Protein AF-L8M6U3-F1 (afdb_monomer_lite)

Foldseek 3Di:
DKKAFQAWDKWALDPDPCVPDDPVGIDTDHHGDIWDWDFPAQPDDFWTFIATPVDGDTTTDGNVRIDDDDPQLDDLQLLCQLQVQDDPVLSVQQRVLLSVLCVVLVCRDLLSVLLLQLLLCVQQVSSVRQFDPDQQPVVACVVVLVNNDPPQRNLFFFGASLGRGGQVSQVVLCVVVVHNCNVPVCCCSRSNSSSNSSSCLCNVLVLVVLSVVVDPVSSLVVCCSSPVHCVCVVSSVVSSQSSCVSSVHDGD

pLDDT: mean 93.48, std 6.64, range [59.62, 98.75]

Secondary structure (DSSP, 8-state):
-EEEESS-EEEESSSS-GGGS-TTTEEEE-TT-EEEEEEEEE-SSSEEEEEESSS-SEEEEEGGGEEEE---SS-HHHHHHH-TTS-HHHHHHHHHHHHHHHHHTT--SHHHHHHHHHHHHHHTTTTT-SB-SS-SGGGTT-GGGT--STTHHHHT--BTTTTB-SHHHHHHHHHHHT--TTT-GGGGGSHHHHHHHHHHHHHTTT-HHHHTT-SHHHHHHHHHHHHSS-TTHHHHHHHHHHHHHHTTPPP-

Structure (mmCIF, N/CA/C/O backbone):
data_AF-L8M6U3-F1
#
_entry.id   AF-L8M6U3-F1
#
loop_
_atom_site.group_PDB
_atom_site.id
_atom_site.type_symbol
_atom_site.label_atom_id
_atom_site.label_alt_id
_atom_site.label_comp_id
_atom_site.label_asym_id
_atom_site.label_entity_id
_atom_site.label_seq_id
_atom_site.pdbx_PDB_ins_code
_atom_site.Cartn_x
_atom_site.Cartn_y
_atom_site.Cartn_z
_atom_site.occupancy
_atom_site.B_iso_or_equiv
_atom_site.auth_seq_id
_atom_site.auth_comp_id
_atom_site.auth_asym_id
_atom_site.auth_atom_id
_atom_site.pdbx_PDB_model_num
ATOM 1 N N . MET A 1 1 ? -11.353 -4.556 14.911 1.00 80.62 1 MET A N 1
ATOM 2 C CA . MET A 1 1 ? -11.858 -3.370 14.182 1.00 80.62 1 MET A CA 1
ATOM 3 C C . MET A 1 1 ? -13.089 -2.930 14.919 1.00 80.62 1 MET A C 1
ATOM 5 O O . MET A 1 1 ? -14.026 -3.705 15.043 1.00 80.62 1 MET A O 1
ATOM 9 N N . LYS A 1 2 ? -13.120 -1.674 15.320 1.00 87.38 2 LYS A N 1
ATOM 10 C CA . LYS A 1 2 ? -14.294 -1.058 15.899 1.00 87.38 2 LYS A CA 1
ATOM 11 C C . LYS A 1 2 ? -15.210 -0.511 14.803 1.00 87.38 2 LYS A C 1
ATOM 13 O O . LYS A 1 2 ? -14.762 0.208 13.915 1.00 87.38 2 LYS A O 1
ATOM 18 N N . LEU A 1 3 ? -16.496 -0.830 14.840 1.00 90.88 3 LEU A N 1
ATOM 19 C CA . LEU A 1 3 ? -17.527 -0.184 14.028 1.00 90.88 3 LEU A CA 1
ATOM 20 C C . LEU A 1 3 ? -18.267 0.844 14.870 1.00 90.88 3 LEU A C 1
ATOM 22 O O . LEU A 1 3 ? -18.889 0.478 15.857 1.00 90.88 3 LEU A O 1
ATOM 26 N N . ILE A 1 4 ? -18.254 2.103 14.437 1.00 91.56 4 ILE A N 1
ATOM 27 C CA . ILE A 1 4 ? -19.092 3.167 14.991 1.00 91.56 4 ILE A CA 1
ATOM 28 C C . ILE A 1 4 ? -20.303 3.366 14.082 1.00 91.56 4 ILE A C 1
ATOM 30 O O . ILE A 1 4 ? -20.156 3.594 12.877 1.00 91.56 4 ILE A O 1
ATOM 34 N N . ILE A 1 5 ? -21.505 3.316 14.646 1.00 96.75 5 ILE A N 1
ATOM 35 C CA . ILE A 1 5 ? -22.749 3.527 13.906 1.00 96.75 5 ILE A CA 1
ATOM 36 C C . ILE A 1 5 ? -23.040 5.028 13.799 1.00 96.75 5 ILE A C 1
ATOM 38 O O . ILE A 1 5 ? -23.377 5.679 14.785 1.00 96.75 5 ILE A O 1
ATOM 42 N N . LYS A 1 6 ? -22.917 5.598 12.596 1.00 95.00 6 LYS A N 1
ATOM 43 C CA . LYS A 1 6 ? -23.187 7.024 12.334 1.00 95.00 6 LYS A CA 1
ATOM 44 C C . LYS A 1 6 ? -24.681 7.310 12.217 1.00 95.00 6 LYS A C 1
ATOM 46 O O . LYS A 1 6 ? -25.134 8.324 12.737 1.00 95.00 6 LYS A O 1
ATOM 51 N N . ASP A 1 7 ? -25.407 6.391 11.585 1.00 94.81 7 ASP A N 1
ATOM 52 C CA . ASP A 1 7 ? -26.854 6.430 11.377 1.00 94.81 7 ASP A CA 1
ATOM 53 C C . ASP A 1 7 ? -27.440 5.070 11.745 1.00 94.81 7 ASP A C 1
ATOM 55 O O . ASP A 1 7 ? -26.859 4.035 11.409 1.00 94.81 7 ASP A O 1
ATOM 59 N N . SER A 1 8 ? -28.587 5.054 12.429 1.00 95.81 8 SER A N 1
ATOM 60 C CA . SER A 1 8 ? -29.231 3.802 12.833 1.00 95.81 8 SER A CA 1
ATOM 61 C C . SER A 1 8 ? -29.414 2.880 11.624 1.00 95.81 8 SER A C 1
ATOM 63 O O . SER A 1 8 ? -29.849 3.298 10.548 1.00 95.81 8 SER A O 1
ATOM 65 N N . THR A 1 9 ? -29.029 1.616 11.777 1.00 96.19 9 THR A N 1
ATOM 66 C CA . THR A 1 9 ? -29.004 0.654 10.673 1.00 96.19 9 THR A CA 1
ATOM 67 C C . THR A 1 9 ? -29.301 -0.761 11.157 1.00 96.19 9 THR A C 1
ATOM 69 O O . THR A 1 9 ? -29.484 -1.003 12.349 1.00 96.19 9 THR A O 1
ATOM 72 N N . ILE A 1 10 ? -29.386 -1.706 10.224 1.00 96.50 10 ILE A N 1
ATOM 73 C CA . ILE A 1 10 ? -29.690 -3.109 10.504 1.00 96.50 10 ILE A CA 1
ATOM 74 C C . ILE A 1 10 ? -28.570 -3.982 9.940 1.00 96.50 10 ILE A C 1
ATOM 76 O O . ILE A 1 10 ? -28.323 -3.974 8.732 1.00 96.50 10 ILE A O 1
ATOM 80 N N . ALA A 1 11 ? -27.927 -4.762 10.809 1.00 96.38 11 ALA A N 1
ATOM 81 C CA . ALA A 1 11 ? -27.046 -5.855 10.412 1.00 96.38 11 ALA A CA 1
ATOM 82 C C . ALA A 1 11 ? -27.892 -7.043 9.941 1.00 96.38 11 ALA A C 1
ATOM 84 O O . ALA A 1 11 ? -28.903 -7.358 10.570 1.00 96.38 11 ALA A O 1
ATOM 85 N N . LYS A 1 12 ? -27.492 -7.713 8.858 1.00 96.12 12 LYS A N 1
ATOM 86 C CA . LYS A 1 12 ? -28.296 -8.774 8.225 1.00 96.12 12 LYS A CA 1
ATOM 87 C C . LYS A 1 12 ? -27.464 -10.015 7.936 1.00 96.12 12 LYS A C 1
ATOM 89 O O . LYS A 1 12 ? -26.357 -9.884 7.432 1.00 96.12 12 LYS A O 1
ATOM 94 N N . THR A 1 13 ? -27.992 -11.216 8.134 1.00 94.81 13 THR A N 1
ATOM 95 C CA . THR A 1 13 ? -27.286 -12.450 7.723 1.00 94.81 13 THR A CA 1
ATOM 96 C C . THR A 1 13 ? -27.226 -12.613 6.199 1.00 94.81 13 THR A C 1
ATOM 98 O O . THR A 1 13 ? -26.337 -13.277 5.667 1.00 94.81 13 THR A O 1
ATOM 101 N N . ARG A 1 14 ? -28.154 -11.974 5.471 1.00 92.06 14 ARG A N 1
ATOM 102 C CA . ARG A 1 14 ? -28.265 -11.997 4.003 1.00 92.06 14 ARG A CA 1
ATOM 103 C C . ARG A 1 14 ? -28.517 -10.589 3.454 1.00 92.06 14 ARG A C 1
ATOM 105 O O . ARG A 1 14 ? -29.177 -9.772 4.092 1.00 92.06 14 ARG A O 1
ATOM 112 N N . ARG A 1 15 ? -28.019 -10.295 2.248 1.00 89.62 15 ARG A N 1
ATOM 113 C CA . ARG A 1 15 ? -28.168 -8.983 1.578 1.00 89.62 15 ARG A CA 1
ATOM 114 C C . ARG A 1 15 ? -29.531 -8.831 0.898 1.00 89.62 15 ARG A C 1
ATOM 116 O O . ARG A 1 15 ? -29.614 -8.773 -0.322 1.00 89.62 15 ARG A O 1
ATOM 123 N N . VAL A 1 16 ? -30.586 -8.788 1.697 1.00 89.69 16 VAL A N 1
ATOM 124 C CA . VAL A 1 16 ? -31.969 -8.571 1.248 1.00 89.69 16 VAL A CA 1
ATOM 125 C C . VAL A 1 16 ? -32.604 -7.431 2.046 1.00 89.69 16 VAL A C 1
ATOM 127 O O . VAL A 1 16 ? -31.988 -6.881 2.971 1.00 89.69 16 VAL A O 1
ATOM 130 N N . ASP A 1 17 ? -33.816 -7.028 1.676 1.00 90.19 17 ASP A N 1
ATOM 131 C CA . ASP A 1 17 ? -34.588 -6.083 2.480 1.00 90.19 17 ASP A CA 1
ATOM 132 C C . ASP A 1 17 ? -34.790 -6.624 3.911 1.00 90.19 17 ASP A C 1
ATOM 134 O O . ASP A 1 17 ? -34.938 -7.826 4.120 1.00 90.19 17 ASP A O 1
ATOM 138 N N . SER A 1 18 ? -34.743 -5.768 4.933 1.00 89.06 18 SER A N 1
ATOM 139 C CA . SER A 1 18 ? -34.882 -6.226 6.327 1.00 89.06 18 SER A CA 1
ATOM 140 C C . SER A 1 18 ? -36.293 -6.705 6.682 1.00 89.06 18 SER A C 1
ATOM 142 O O . SER A 1 18 ? -36.453 -7.390 7.697 1.00 89.06 18 SER A O 1
ATOM 144 N N . SER A 1 19 ? -37.307 -6.344 5.891 1.00 92.31 19 SER A N 1
ATOM 145 C CA . SER A 1 19 ? -38.694 -6.789 6.074 1.00 92.31 19 SER A CA 1
ATOM 146 C C . SER A 1 19 ? -38.864 -8.291 5.842 1.00 92.31 19 SER A C 1
ATOM 148 O O . SER A 1 19 ? -39.650 -8.919 6.544 1.00 92.31 19 SER A O 1
ATOM 150 N N . VAL A 1 20 ? -38.067 -8.889 4.947 1.00 94.50 20 VAL A N 1
ATOM 151 C CA . VAL A 1 20 ? -38.121 -10.333 4.648 1.00 94.50 20 VAL A CA 1
ATOM 152 C C . VAL A 1 20 ? -37.290 -11.190 5.609 1.00 94.50 20 VAL A C 1
ATOM 154 O O . VAL A 1 20 ? -37.269 -12.413 5.489 1.00 94.50 20 VAL A O 1
ATOM 157 N N . LEU A 1 21 ? -36.573 -10.561 6.546 1.00 94.06 21 LEU A N 1
ATOM 158 C CA . LEU A 1 21 ? -35.718 -11.243 7.514 1.00 94.06 21 LEU A CA 1
ATOM 159 C C . LEU A 1 21 ? -36.442 -11.449 8.843 1.00 94.06 21 LEU A C 1
ATOM 161 O O . LEU A 1 21 ? -37.035 -10.517 9.410 1.00 94.06 21 LEU A O 1
ATOM 165 N N . THR A 1 22 ? -36.310 -12.663 9.376 1.00 94.94 22 THR A N 1
ATOM 166 C CA . THR A 1 22 ? -36.784 -13.008 10.719 1.00 94.94 22 THR A CA 1
ATOM 167 C C . THR A 1 22 ? -35.982 -12.267 11.791 1.00 94.94 22 THR A C 1
ATOM 169 O O . THR A 1 22 ? -34.906 -11.725 11.533 1.00 94.94 22 THR A O 1
ATOM 172 N N . PHE A 1 23 ? -36.473 -12.262 13.034 1.00 91.38 23 PHE A N 1
ATOM 173 C CA . PHE A 1 23 ? -35.778 -11.592 14.139 1.00 91.38 23 PHE A CA 1
ATOM 174 C C . PHE A 1 23 ? -34.365 -12.151 14.398 1.00 91.38 23 PHE A C 1
ATOM 176 O O . PHE A 1 23 ? -33.506 -11.423 14.881 1.00 91.38 23 PHE A O 1
ATOM 183 N N . ARG A 1 24 ? -34.114 -13.430 14.074 1.00 91.94 24 ARG A N 1
ATOM 184 C CA . ARG A 1 24 ? -32.799 -14.075 14.245 1.00 91.94 24 ARG A CA 1
ATOM 185 C C . ARG A 1 24 ? -31.809 -13.703 13.144 1.00 91.94 24 ARG A C 1
ATOM 187 O O . ARG A 1 24 ? -30.610 -13.867 13.316 1.00 91.94 24 ARG A O 1
ATOM 194 N N . GLU A 1 25 ? -32.307 -13.206 12.017 1.00 95.25 25 GLU A N 1
ATOM 195 C CA . GLU A 1 25 ? -31.506 -12.884 10.835 1.00 95.25 25 GLU A CA 1
ATOM 196 C C . GLU A 1 25 ? -31.156 -11.399 10.726 1.00 95.25 25 GLU A C 1
ATOM 198 O O . GLU A 1 25 ? -30.439 -10.997 9.804 1.00 95.25 25 GLU A O 1
ATOM 203 N N . LYS A 1 26 ? -31.657 -10.578 11.654 1.00 96.19 26 LYS A N 1
ATOM 204 C CA . LYS A 1 26 ? -31.404 -9.142 11.686 1.00 96.19 26 LYS A CA 1
ATOM 205 C C . LYS A 1 26 ? -31.065 -8.647 13.084 1.00 96.19 26 LYS A C 1
ATOM 207 O O . LYS A 1 26 ? -31.608 -9.123 14.076 1.00 96.19 26 LYS A O 1
ATOM 212 N N . ARG A 1 27 ? -30.196 -7.644 13.154 1.00 96.56 27 ARG A N 1
ATOM 213 C CA . ARG A 1 27 ? -29.823 -6.972 14.400 1.00 96.56 27 ARG A CA 1
ATOM 214 C C . ARG A 1 27 ? -29.899 -5.468 14.206 1.00 96.56 27 ARG A C 1
ATOM 216 O O . ARG A 1 27 ? -29.282 -4.940 13.285 1.00 96.56 27 ARG A O 1
ATOM 223 N N . ASN A 1 28 ? -30.646 -4.783 15.064 1.00 96.62 28 ASN A N 1
ATOM 224 C CA . ASN A 1 28 ? -30.656 -3.324 15.073 1.00 96.62 28 ASN A CA 1
ATOM 225 C C . ASN A 1 28 ? -29.325 -2.815 15.627 1.00 96.62 28 ASN A C 1
ATOM 227 O O . ASN A 1 28 ? -28.892 -3.249 16.693 1.00 96.62 28 ASN A O 1
ATOM 231 N N . LEU A 1 29 ? -28.703 -1.893 14.902 1.00 96.75 29 LEU A N 1
ATOM 232 C CA . LEU A 1 29 ? -27.485 -1.198 15.289 1.00 96.75 29 LEU A CA 1
ATOM 233 C C . LEU A 1 29 ? -27.853 0.283 15.477 1.00 96.75 29 LEU A C 1
ATOM 235 O O . LEU A 1 29 ? -28.065 0.985 14.482 1.00 96.75 29 LEU A O 1
ATOM 239 N N . PRO A 1 30 ? -28.026 0.758 16.721 1.00 97.31 30 PRO A N 1
ATOM 240 C CA . PRO A 1 30 ? -28.461 2.126 16.973 1.00 97.31 30 PRO A CA 1
ATOM 241 C C . PRO A 1 30 ? -27.331 3.126 16.713 1.00 97.31 30 PRO A C 1
ATOM 243 O O . PRO A 1 30 ? -26.158 2.821 16.924 1.00 97.31 30 PRO A O 1
ATOM 246 N N . ARG A 1 31 ? -27.686 4.340 16.274 1.00 96.62 31 ARG A N 1
ATOM 247 C CA . ARG A 1 31 ? -26.742 5.457 16.130 1.00 96.62 31 ARG A CA 1
ATOM 248 C C . ARG A 1 31 ? -25.948 5.685 17.420 1.00 96.62 31 ARG A C 1
ATOM 250 O O . ARG A 1 31 ? -26.514 5.692 18.506 1.00 96.62 31 ARG A O 1
ATOM 257 N N . GLY A 1 32 ? -24.645 5.905 17.276 1.00 93.62 32 GLY A N 1
ATOM 258 C CA . GLY A 1 32 ? -23.707 6.120 18.376 1.00 93.62 32 GLY A CA 1
ATOM 259 C C . GLY A 1 32 ? -23.173 4.837 19.010 1.00 93.62 32 GLY A C 1
ATOM 260 O O . GLY A 1 32 ? -22.200 4.914 19.750 1.00 93.62 32 GLY A O 1
ATOM 261 N N . ALA A 1 33 ? -23.747 3.666 18.709 1.00 95.75 33 ALA A N 1
ATOM 262 C CA . ALA A 1 33 ? -23.199 2.413 19.206 1.00 95.75 33 ALA A CA 1
ATOM 263 C C . ALA A 1 33 ? -21.827 2.120 18.591 1.00 95.75 33 ALA A C 1
ATOM 265 O O . ALA A 1 33 ? -21.563 2.422 17.421 1.00 95.75 33 ALA A O 1
ATOM 266 N N . GLU A 1 34 ? -20.984 1.487 19.395 1.00 94.94 34 GLU A N 1
ATOM 267 C CA . GLU A 1 34 ? -19.679 0.987 18.998 1.00 94.94 34 GLU A CA 1
ATOM 268 C C . GLU A 1 34 ? -19.661 -0.525 19.174 1.00 94.94 34 GLU A C 1
ATOM 270 O O . GLU A 1 34 ? -20.181 -1.035 20.165 1.00 94.94 34 GLU A O 1
ATOM 275 N N . PHE A 1 35 ? -19.063 -1.227 18.221 1.00 94.00 35 PHE A N 1
ATOM 276 C CA . PHE A 1 35 ? -18.939 -2.676 18.282 1.00 94.00 35 PHE A CA 1
ATOM 277 C C . PHE A 1 35 ? -17.543 -3.115 17.895 1.00 94.00 35 PHE A C 1
ATOM 279 O O . PHE A 1 35 ? -17.006 -2.638 16.890 1.00 94.00 35 PHE A O 1
ATOM 286 N N . GLU A 1 36 ? -16.989 -4.072 18.628 1.00 90.69 36 GLU A N 1
ATOM 287 C CA . GLU A 1 36 ? -15.781 -4.752 18.181 1.00 90.69 36 GLU A CA 1
ATOM 288 C C . GLU A 1 36 ? -16.140 -5.864 17.202 1.00 90.69 36 GLU A C 1
ATOM 290 O O . GLU A 1 36 ? -17.007 -6.708 17.428 1.00 90.69 36 GLU A O 1
ATOM 295 N N . CYS A 1 37 ? -15.466 -5.868 16.060 1.00 88.25 37 CYS A N 1
ATOM 296 C CA . CYS A 1 37 ? -15.736 -6.828 15.009 1.00 88.25 37 CYS A CA 1
ATOM 297 C C . CYS A 1 37 ? -14.500 -7.145 14.167 1.00 88.25 37 CYS A C 1
ATOM 299 O O . CYS A 1 37 ? -13.509 -6.405 14.091 1.00 88.25 37 CYS A O 1
ATOM 301 N N . LYS A 1 38 ? -14.578 -8.287 13.494 1.00 82.31 38 LYS A N 1
ATOM 302 C CA . LYS A 1 38 ? -13.646 -8.719 12.461 1.00 82.31 38 LYS A CA 1
ATOM 303 C C . LYS A 1 38 ? -14.264 -8.434 11.097 1.00 82.31 38 LYS A C 1
ATOM 305 O O . LYS A 1 38 ? -15.374 -8.880 10.815 1.00 82.31 38 LYS A O 1
ATOM 310 N N . LEU A 1 39 ? -13.547 -7.720 10.228 1.00 81.62 39 LEU A N 1
ATOM 311 C CA . LEU A 1 39 ? -13.929 -7.626 8.819 1.00 81.62 39 LEU A CA 1
ATOM 312 C C . LEU A 1 39 ? -13.629 -8.967 8.138 1.00 81.62 39 LEU A C 1
ATOM 314 O O . LEU A 1 39 ? -12.493 -9.431 8.164 1.00 81.62 39 LEU A O 1
ATOM 318 N N . ILE A 1 40 ? -14.641 -9.580 7.528 1.00 77.56 40 ILE A N 1
ATOM 319 C CA . ILE A 1 40 ? -14.505 -10.842 6.790 1.00 77.56 40 ILE A CA 1
ATOM 320 C C . ILE A 1 40 ? -14.283 -10.568 5.302 1.00 77.56 40 ILE A C 1
ATOM 322 O O . ILE A 1 40 ? -13.424 -11.186 4.684 1.00 77.56 40 ILE A O 1
ATOM 326 N N . ALA A 1 41 ? -15.064 -9.655 4.719 1.00 74.19 41 ALA A N 1
ATOM 327 C CA . ALA A 1 41 ? -14.944 -9.270 3.316 1.00 74.19 41 ALA A CA 1
ATOM 328 C C . ALA A 1 41 ? -15.654 -7.940 3.032 1.00 74.19 41 ALA A C 1
ATOM 330 O O . ALA A 1 41 ? -16.560 -7.516 3.757 1.00 74.19 41 ALA A O 1
ATOM 331 N N . GLU A 1 42 ? -15.327 -7.322 1.899 1.00 72.62 42 GLU A N 1
ATOM 332 C CA . GLU A 1 42 ? -16.224 -6.346 1.290 1.00 72.62 42 GLU A CA 1
ATOM 333 C C . GLU A 1 42 ? -17.416 -7.092 0.676 1.00 72.62 42 GLU A C 1
ATOM 335 O O . GLU A 1 42 ? -17.326 -7.684 -0.396 1.00 72.62 42 GLU A O 1
ATOM 340 N N . GLY A 1 43 ? -18.546 -7.103 1.384 1.00 59.62 43 GLY A N 1
ATOM 341 C CA . GLY A 1 43 ? -19.795 -7.764 1.002 1.00 59.62 43 GLY A CA 1
ATOM 342 C C . GLY A 1 43 ? -20.522 -7.097 -0.174 1.00 59.62 43 GLY A C 1
ATOM 343 O O . GLY A 1 43 ? -21.746 -6.970 -0.146 1.00 59.62 43 GLY A O 1
ATOM 344 N N . GLY A 1 44 ? -19.801 -6.658 -1.207 1.00 65.06 44 GLY A N 1
ATOM 345 C CA . GLY A 1 44 ? -20.289 -5.874 -2.347 1.00 65.06 44 GLY A CA 1
ATOM 346 C C . GLY A 1 44 ? -20.000 -4.372 -2.231 1.00 65.06 44 GLY A C 1
ATOM 347 O O . GLY A 1 44 ? -19.317 -3.924 -1.307 1.00 65.06 44 GLY A O 1
ATOM 348 N N . ALA A 1 45 ? -20.544 -3.586 -3.170 1.00 70.31 45 ALA A N 1
ATOM 349 C CA . ALA A 1 45 ? -20.255 -2.151 -3.287 1.00 70.31 45 ALA A CA 1
ATOM 350 C C . ALA A 1 45 ? -20.523 -1.390 -1.975 1.00 70.31 45 ALA A C 1
ATOM 352 O O . ALA A 1 45 ? -19.645 -0.690 -1.474 1.00 70.31 45 ALA A O 1
ATOM 353 N N . ASN A 1 46 ? -21.682 -1.636 -1.350 1.00 85.25 46 ASN A N 1
ATOM 354 C CA . ASN A 1 46 ? -22.161 -0.814 -0.234 1.00 85.25 46 ASN A CA 1
ATOM 355 C C . ASN A 1 46 ? -22.272 -1.555 1.106 1.00 85.25 46 ASN A C 1
ATOM 357 O O . ASN A 1 46 ? -22.783 -0.980 2.060 1.00 85.25 46 ASN A O 1
ATOM 361 N N . HIS A 1 47 ? -21.825 -2.811 1.210 1.00 89.25 47 HIS A N 1
ATOM 362 C CA . HIS A 1 47 ? -21.885 -3.563 2.470 1.00 89.25 47 HIS A CA 1
ATOM 363 C C . HIS A 1 47 ? -20.524 -4.129 2.869 1.00 89.25 47 HIS A C 1
ATOM 365 O O . HIS A 1 47 ? -19.754 -4.576 2.020 1.00 89.25 47 HIS A O 1
ATOM 371 N N . TRP A 1 48 ? -20.240 -4.141 4.167 1.00 88.56 48 TRP A N 1
ATOM 372 C CA . TRP A 1 48 ? -19.200 -4.984 4.752 1.00 88.56 48 TRP A CA 1
ATOM 373 C C . TRP A 1 48 ? -19.812 -6.280 5.253 1.00 88.56 48 TRP A C 1
ATOM 375 O O . TRP A 1 48 ? -20.932 -6.264 5.750 1.00 88.56 48 TRP A O 1
ATOM 385 N N . LEU A 1 49 ? -19.080 -7.383 5.119 1.00 91.00 49 LEU A N 1
ATOM 386 C CA . LEU A 1 49 ? -19.362 -8.623 5.827 1.00 91.00 49 LEU A CA 1
ATOM 387 C C . LEU A 1 49 ? -18.453 -8.665 7.052 1.00 91.00 49 LEU A C 1
ATOM 389 O O . LEU A 1 49 ? -17.230 -8.682 6.900 1.00 91.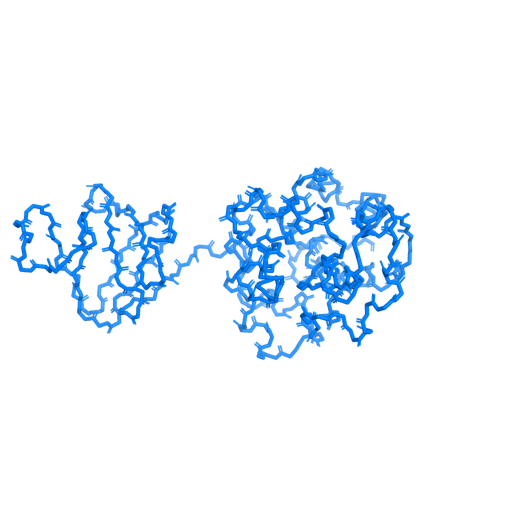00 49 LEU A O 1
ATOM 393 N N . VAL A 1 50 ? -19.039 -8.660 8.242 1.00 92.44 50 VAL A N 1
ATOM 394 C CA . VAL A 1 50 ? -18.318 -8.614 9.516 1.00 92.44 50 VAL A CA 1
ATOM 395 C C . VAL A 1 50 ? -18.774 -9.725 10.449 1.00 92.44 50 VAL A C 1
ATOM 397 O O . VAL A 1 50 ? -19.847 -10.300 10.276 1.00 92.44 50 VAL A O 1
ATOM 400 N N . GLU A 1 51 ? -17.952 -10.008 11.445 1.00 93.38 51 GLU A N 1
ATOM 401 C CA . GLU A 1 51 ? -18.274 -10.872 12.574 1.00 93.38 51 GLU A CA 1
ATOM 402 C C . GLU A 1 51 ? -18.107 -10.059 13.857 1.00 93.38 51 GLU A C 1
ATOM 404 O O . GLU A 1 51 ? -17.015 -9.561 14.130 1.00 93.38 51 GLU A O 1
ATOM 409 N N . PHE A 1 52 ? -19.204 -9.857 14.587 1.00 93.81 52 PHE A N 1
ATOM 410 C CA . PHE A 1 52 ? -19.227 -9.091 15.834 1.00 93.81 52 PHE A CA 1
ATOM 411 C C . PHE A 1 52 ? -18.771 -9.961 17.004 1.00 93.81 52 PHE A C 1
ATOM 413 O O . PHE A 1 52 ? -19.080 -11.153 17.039 1.00 93.81 52 PHE A O 1
ATOM 420 N N . GLN A 1 53 ? -18.074 -9.368 17.973 1.00 91.06 53 GLN A N 1
ATOM 421 C CA . GLN A 1 53 ? -17.694 -10.072 19.199 1.00 91.06 53 GLN A CA 1
ATOM 422 C C . GLN A 1 53 ? -18.910 -10.324 20.102 1.00 91.06 53 GLN A C 1
ATOM 424 O O . GLN A 1 53 ? -19.011 -11.372 20.733 1.00 91.06 53 GLN A O 1
ATOM 429 N N . GLU A 1 54 ? -19.856 -9.385 20.132 1.00 91.00 54 GLU A N 1
ATOM 430 C CA . GLU A 1 54 ? -21.005 -9.387 21.041 1.00 91.00 54 GLU A CA 1
ATOM 431 C C . GLU A 1 54 ? -22.143 -10.303 20.566 1.00 91.00 54 GLU A C 1
ATOM 433 O O . GLU A 1 54 ? -22.961 -10.759 21.365 1.00 91.00 54 GLU A O 1
ATOM 438 N N . PHE A 1 55 ? -22.231 -10.563 19.260 1.00 92.06 55 PHE A N 1
ATOM 439 C CA . PHE A 1 55 ? -23.215 -11.476 18.673 1.00 92.06 55 PHE A CA 1
ATOM 440 C C . PHE A 1 55 ? -22.586 -12.268 17.514 1.00 92.06 55 PHE A C 1
ATOM 442 O O . PHE A 1 55 ? -22.651 -11.837 16.353 1.00 92.06 55 PHE A O 1
ATOM 449 N N . PRO A 1 56 ? -21.987 -13.4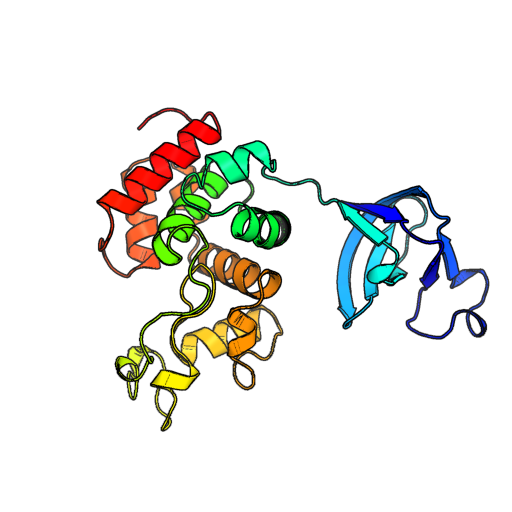36 17.831 1.00 87.62 56 PRO A N 1
ATOM 450 C CA . PRO A 1 56 ? -21.273 -14.272 16.873 1.00 87.62 56 PRO A CA 1
ATOM 451 C C . PRO A 1 56 ? -22.106 -14.625 15.639 1.00 87.62 56 PRO A C 1
ATOM 453 O O . PRO A 1 56 ? -23.316 -14.846 15.715 1.00 87.62 56 PRO A O 1
ATOM 456 N N . GLY A 1 57 ? -21.442 -14.690 14.488 1.00 92.25 57 GLY A N 1
ATOM 457 C CA . GLY A 1 57 ? -22.065 -14.928 13.189 1.00 92.25 57 GLY A CA 1
ATOM 458 C C . GLY A 1 57 ? -21.583 -13.937 12.135 1.00 92.25 57 GLY A C 1
ATOM 459 O O . GLY A 1 57 ? -20.908 -12.955 12.435 1.00 92.25 57 GLY A O 1
ATOM 460 N N . LYS A 1 58 ? -21.936 -14.194 10.873 1.00 94.38 58 LYS A N 1
ATOM 461 C CA . LYS A 1 58 ? -21.580 -13.325 9.745 1.00 94.38 58 LYS A CA 1
ATOM 462 C C . LYS A 1 58 ? -22.723 -12.369 9.430 1.00 94.38 58 LYS A C 1
ATOM 464 O O . LYS A 1 58 ? -23.842 -12.802 9.158 1.00 94.38 58 LYS A O 1
ATOM 469 N N . TRP A 1 59 ? -22.411 -11.081 9.400 1.00 96.31 59 TRP A N 1
ATOM 470 C CA . TRP A 1 59 ? -23.388 -10.011 9.264 1.00 96.31 59 TRP A CA 1
ATOM 471 C C . TRP A 1 59 ? -22.978 -9.023 8.178 1.00 96.31 59 TRP A C 1
ATOM 473 O O . TRP A 1 59 ? -21.864 -8.506 8.162 1.00 96.31 59 TRP A O 1
ATOM 483 N N . PHE A 1 60 ? -23.900 -8.725 7.276 1.00 95.44 60 PHE A N 1
ATOM 484 C CA . PHE A 1 60 ? -23.793 -7.626 6.337 1.00 95.44 60 PHE A CA 1
ATOM 485 C C . PHE A 1 60 ? -24.197 -6.318 7.015 1.00 95.44 60 PHE A C 1
ATOM 487 O O . PHE A 1 60 ? -25.291 -6.221 7.570 1.00 95.44 60 PHE A O 1
ATOM 494 N N . VAL A 1 61 ? -23.335 -5.308 6.925 1.00 94.44 61 VAL A N 1
ATOM 495 C CA . VAL A 1 61 ? -23.537 -3.965 7.485 1.00 94.44 61 VAL A CA 1
ATOM 496 C C . VAL A 1 61 ? -23.407 -2.934 6.372 1.00 94.44 61 VAL A C 1
ATOM 498 O O . VAL A 1 61 ? -22.473 -2.997 5.572 1.00 94.44 61 VAL A O 1
ATOM 501 N N . TYR A 1 62 ? -24.344 -1.992 6.299 1.00 93.88 62 TYR A N 1
ATOM 502 C CA . TYR A 1 62 ? -24.385 -0.985 5.241 1.00 93.88 62 TYR A CA 1
ATOM 503 C C . TYR A 1 62 ? -23.318 0.101 5.461 1.00 93.88 62 TYR A C 1
ATOM 505 O O . TYR A 1 62 ? -23.418 0.886 6.404 1.00 93.88 62 TYR A O 1
ATOM 513 N N . LYS A 1 63 ? -22.301 0.151 4.584 1.00 89.31 63 LYS A N 1
ATOM 514 C CA . LYS A 1 63 ? -21.105 1.011 4.706 1.00 89.31 63 LYS A CA 1
ATOM 515 C C . LYS A 1 63 ? -21.446 2.491 4.944 1.00 89.31 63 LYS A C 1
ATOM 517 O O . LYS A 1 63 ? -20.828 3.079 5.826 1.00 89.31 63 LYS A O 1
ATOM 522 N N . PRO A 1 64 ? -22.410 3.117 4.235 1.00 92.19 64 PRO A N 1
ATOM 523 C CA . PRO A 1 64 ? -22.675 4.547 4.409 1.00 92.19 64 PRO A CA 1
ATOM 524 C C . PRO A 1 64 ? -23.092 4.947 5.828 1.00 92.19 64 PRO A C 1
ATOM 526 O O . PRO A 1 64 ? -22.770 6.057 6.251 1.00 92.19 64 PRO A O 1
ATOM 529 N N . HIS A 1 65 ? -23.735 4.045 6.578 1.00 94.69 65 HIS A N 1
ATOM 530 C CA . HIS A 1 65 ? -24.248 4.315 7.927 1.00 94.69 65 HIS A CA 1
ATOM 531 C C . HIS A 1 65 ? -23.213 4.063 9.026 1.00 94.69 65 HIS A C 1
ATOM 533 O O . HIS A 1 65 ? -23.483 4.317 10.197 1.00 94.69 65 HIS A O 1
ATOM 539 N N . VAL A 1 66 ? -22.027 3.559 8.684 1.00 90.88 66 VAL A N 1
ATOM 540 C CA . VAL A 1 66 ? -21.026 3.152 9.672 1.00 90.88 66 VAL A CA 1
ATOM 541 C C . VAL A 1 66 ? -19.663 3.763 9.381 1.00 90.88 66 VAL A C 1
ATOM 543 O O . VAL A 1 66 ? -19.324 4.098 8.247 1.00 90.88 66 VAL A O 1
ATOM 546 N N . LYS A 1 67 ? -18.867 3.924 10.430 1.00 84.88 67 LYS A N 1
ATOM 547 C CA . LYS A 1 67 ? -17.453 4.272 10.365 1.00 84.88 67 LYS A CA 1
ATOM 548 C C . LYS A 1 67 ? -16.676 3.114 10.973 1.00 84.88 67 LYS A C 1
ATOM 550 O O . LYS A 1 67 ? -16.774 2.875 12.170 1.00 84.88 67 LYS A O 1
ATOM 555 N N . ALA A 1 68 ? -15.914 2.394 10.158 1.00 77.25 68 ALA A N 1
ATOM 556 C CA . ALA A 1 68 ? -14.960 1.431 10.689 1.00 77.25 68 ALA A CA 1
ATOM 557 C C . ALA A 1 68 ? -13.678 2.136 11.123 1.00 77.25 68 ALA A C 1
ATOM 559 O O . ALA A 1 68 ? -13.104 2.917 10.368 1.00 77.25 68 ALA A O 1
ATOM 560 N N . ILE A 1 69 ? -13.228 1.796 12.319 1.00 67.88 69 ILE A N 1
ATOM 561 C CA . ILE A 1 69 ? -11.944 2.137 12.902 1.00 67.88 69 ILE A CA 1
ATOM 562 C C . ILE A 1 69 ? -11.180 0.825 13.035 1.00 67.88 69 ILE A C 1
ATOM 564 O O . ILE A 1 69 ? -11.567 -0.080 13.768 1.00 67.88 69 ILE A O 1
ATOM 568 N N . PHE A 1 70 ? -10.107 0.686 12.279 1.00 62.44 70 PHE A N 1
ATOM 569 C CA . PHE A 1 70 ? -9.211 -0.455 12.399 1.00 62.44 70 PHE A CA 1
ATOM 570 C C . PHE A 1 70 ? -8.161 -0.111 13.457 1.00 62.44 70 PHE A C 1
ATOM 572 O O . PHE A 1 70 ? -7.817 1.064 13.603 1.00 62.44 70 PHE A O 1
ATOM 579 N N . ASP A 1 71 ? -7.651 -1.106 14.186 1.00 66.94 71 ASP A N 1
ATOM 580 C CA . ASP A 1 71 ? -6.508 -0.913 15.086 1.00 66.94 71 ASP A CA 1
ATOM 581 C C . ASP A 1 71 ? -5.276 -0.608 14.240 1.00 66.94 71 ASP A C 1
ATOM 583 O O . ASP A 1 71 ? -4.552 -1.498 13.801 1.00 66.94 71 ASP A O 1
ATOM 587 N N . ASN A 1 72 ? -5.104 0.662 13.895 1.00 74.38 72 ASN A N 1
ATOM 588 C CA . ASN A 1 72 ? -4.090 1.085 12.950 1.00 74.38 72 ASN A CA 1
ATOM 589 C C . ASN A 1 72 ? -2.702 0.694 13.468 1.00 74.38 72 ASN A C 1
ATOM 591 O O . ASN A 1 72 ? -2.293 1.115 14.550 1.00 74.38 72 ASN A O 1
ATOM 595 N N . LEU A 1 73 ? -1.965 -0.080 12.667 1.00 85.94 73 LEU A N 1
ATOM 596 C CA . LEU A 1 73 ? -0.589 -0.476 12.974 1.00 85.94 73 LEU A CA 1
ATOM 597 C C . LEU A 1 73 ? 0.337 0.746 13.058 1.00 85.94 73 LEU A C 1
ATOM 599 O O . LEU A 1 73 ? 1.329 0.734 13.784 1.00 85.94 73 LEU A O 1
ATOM 603 N N . ILE A 1 74 ? -0.003 1.816 12.334 1.00 91.56 74 ILE A N 1
ATOM 604 C CA . ILE A 1 74 ? 0.636 3.126 12.432 1.00 91.56 74 ILE A CA 1
ATOM 605 C C . ILE A 1 74 ? -0.416 4.212 12.670 1.00 91.56 74 ILE A C 1
ATOM 607 O O . ILE A 1 74 ? -1.409 4.310 11.953 1.00 91.56 74 ILE A O 1
ATOM 611 N N . THR A 1 75 ? -0.192 5.073 13.665 1.00 88.12 75 THR A N 1
ATOM 612 C CA . THR A 1 75 ? -1.091 6.206 13.947 1.00 88.12 75 THR A CA 1
ATOM 613 C C . THR A 1 75 ? -1.008 7.269 12.852 1.00 88.12 75 THR A C 1
ATOM 615 O O . THR A 1 75 ? 0.011 7.390 12.170 1.00 88.12 75 THR A O 1
ATOM 618 N N . TYR A 1 76 ? -2.044 8.103 12.718 1.00 89.19 76 TYR A N 1
ATOM 619 C CA . TYR A 1 76 ? -2.062 9.191 11.730 1.00 89.19 76 TYR A CA 1
ATOM 620 C C . TYR A 1 76 ? -0.850 10.119 11.879 1.00 89.19 76 TYR A C 1
ATOM 622 O O . TYR A 1 76 ? -0.157 10.416 10.906 1.00 89.19 76 TYR A O 1
ATOM 630 N N . LYS A 1 77 ? -0.534 10.507 13.123 1.00 90.88 77 LYS A N 1
ATOM 631 C CA . LYS A 1 77 ? 0.626 11.346 13.456 1.00 90.88 77 LYS A CA 1
ATOM 632 C C . LYS A 1 77 ? 1.935 10.733 12.949 1.00 90.88 77 LYS A C 1
ATOM 634 O O . LYS A 1 77 ? 2.724 11.427 12.311 1.00 90.88 77 LYS A O 1
ATOM 639 N N . HIS A 1 78 ? 2.167 9.448 13.215 1.00 93.88 78 HIS A N 1
ATOM 640 C CA . HIS A 1 78 ? 3.391 8.773 12.784 1.00 93.88 78 HIS A CA 1
ATOM 641 C C . HIS A 1 78 ? 3.427 8.549 11.269 1.00 93.88 78 HIS A C 1
ATOM 643 O O . HIS A 1 78 ? 4.471 8.751 10.651 1.00 93.88 78 HIS A O 1
ATOM 649 N N . PHE A 1 79 ? 2.295 8.207 10.651 1.00 97.25 79 PHE A N 1
ATOM 650 C CA . PHE A 1 79 ? 2.197 8.038 9.202 1.00 97.25 79 PHE A CA 1
ATOM 651 C C . PHE A 1 79 ? 2.505 9.347 8.461 1.00 97.25 79 PHE A C 1
ATOM 653 O O . PHE A 1 79 ? 3.363 9.369 7.576 1.00 97.25 79 PHE A O 1
ATOM 660 N N . ARG A 1 80 ? 1.914 10.467 8.902 1.00 97.81 80 ARG A N 1
ATOM 661 C CA . ARG A 1 80 ? 2.220 11.812 8.392 1.00 97.81 80 ARG A CA 1
ATOM 662 C C . ARG A 1 80 ? 3.696 12.173 8.563 1.00 97.81 80 ARG A C 1
ATOM 664 O O . ARG A 1 80 ? 4.291 12.735 7.646 1.00 97.81 80 ARG A O 1
ATOM 671 N N . ALA A 1 81 ? 4.289 11.840 9.710 1.00 97.19 81 ALA A N 1
ATOM 672 C CA . ALA A 1 81 ? 5.698 12.110 9.991 1.00 97.19 81 ALA A CA 1
ATOM 673 C C . ALA A 1 81 ? 6.662 11.267 9.130 1.00 97.19 81 ALA A C 1
ATOM 675 O O . ALA A 1 81 ? 7.746 11.744 8.798 1.00 97.19 81 ALA A O 1
ATOM 676 N N . CYS A 1 82 ? 6.272 10.055 8.718 1.00 98.25 82 CYS A N 1
ATOM 677 C CA . CYS A 1 82 ? 7.051 9.239 7.776 1.00 98.25 82 CYS A CA 1
ATOM 678 C C . CYS A 1 82 ? 7.057 9.817 6.349 1.00 98.25 82 CYS A C 1
ATOM 680 O O . CYS A 1 82 ? 7.977 9.552 5.575 1.00 98.25 82 CYS A O 1
ATOM 682 N N . LEU A 1 83 ? 6.037 10.603 6.001 1.00 98.25 83 LEU A N 1
ATOM 683 C CA . LEU A 1 83 ? 5.796 11.162 4.670 1.00 98.25 83 LEU A CA 1
ATOM 684 C C . LEU A 1 83 ? 5.719 12.700 4.735 1.00 98.25 83 LEU A C 1
ATOM 686 O O . LEU A 1 83 ? 4.677 13.287 4.437 1.00 98.25 83 LEU A O 1
ATOM 690 N N . PRO A 1 84 ? 6.806 13.396 5.121 1.00 97.44 84 PRO A N 1
ATOM 691 C CA . PRO A 1 84 ? 6.767 14.839 5.360 1.00 97.44 84 PRO A CA 1
ATOM 692 C C . PRO A 1 84 ? 6.430 15.642 4.097 1.00 97.44 84 PRO A C 1
ATOM 694 O O . PRO A 1 84 ? 5.807 16.696 4.205 1.00 97.44 84 PRO A O 1
ATOM 697 N N . TYR A 1 85 ? 6.777 15.120 2.917 1.00 97.50 85 TYR A N 1
ATOM 698 C CA . TYR A 1 85 ? 6.555 15.769 1.621 1.00 97.50 85 TYR A CA 1
ATOM 699 C C . TYR A 1 85 ? 5.199 15.443 0.977 1.00 97.50 85 TYR A C 1
ATOM 701 O O . TYR A 1 85 ? 4.877 16.010 -0.065 1.00 97.50 85 TYR A O 1
ATOM 709 N N . ALA A 1 86 ? 4.409 14.540 1.567 1.00 97.44 86 ALA A N 1
ATOM 710 C CA . ALA A 1 86 ? 3.049 14.282 1.109 1.00 97.44 86 ALA A CA 1
ATOM 711 C C . ALA A 1 86 ? 2.131 15.454 1.485 1.00 97.44 86 ALA A C 1
ATOM 713 O O . ALA A 1 86 ? 2.279 16.059 2.554 1.00 97.44 86 ALA A O 1
ATOM 714 N N . ARG A 1 87 ? 1.159 15.750 0.619 1.00 97.44 87 ARG A N 1
ATOM 715 C CA . ARG A 1 87 ? 0.085 16.698 0.936 1.00 97.44 87 ARG A CA 1
ATOM 716 C C . ARG A 1 87 ? -0.885 16.070 1.934 1.00 97.44 87 ARG A C 1
ATOM 718 O O . ARG A 1 87 ? -1.015 14.846 1.978 1.00 97.44 87 ARG A O 1
ATOM 725 N N . SER A 1 88 ? -1.580 16.896 2.711 1.00 94.62 88 SER A N 1
ATOM 726 C CA . SER A 1 88 ? -2.535 16.410 3.714 1.00 94.62 88 SER A CA 1
ATOM 727 C C . SER A 1 88 ? -3.643 15.565 3.083 1.00 94.62 88 SER A C 1
ATOM 729 O O . SER A 1 88 ? -3.962 14.506 3.607 1.00 94.62 88 SER A O 1
ATOM 731 N N . GLU A 1 89 ? -4.133 15.942 1.900 1.00 93.44 89 GLU A N 1
ATOM 732 C CA . GLU A 1 89 ? -5.198 15.207 1.210 1.00 93.44 89 GLU A CA 1
ATOM 733 C C . GLU A 1 89 ? -4.739 13.811 0.769 1.00 93.44 89 GLU A C 1
ATOM 735 O O . GLU A 1 89 ? -5.516 12.860 0.800 1.00 93.44 89 GLU A O 1
ATOM 740 N N . ASP A 1 90 ? -3.471 13.665 0.368 1.00 96.06 90 ASP A N 1
ATOM 741 C CA . ASP A 1 90 ? -2.918 12.361 -0.011 1.00 96.06 90 ASP A CA 1
ATOM 742 C C . ASP A 1 90 ? -2.690 11.480 1.230 1.00 96.06 90 ASP A C 1
ATOM 744 O O . ASP A 1 90 ? -2.900 10.267 1.175 1.00 96.06 90 ASP A O 1
ATOM 748 N N . ILE A 1 91 ? -2.319 12.081 2.365 1.00 97.56 91 ILE A N 1
ATOM 749 C CA . ILE A 1 91 ? -2.227 11.381 3.653 1.00 97.56 91 ILE A CA 1
ATOM 750 C C . ILE A 1 91 ? -3.602 10.881 4.090 1.00 97.56 91 ILE A C 1
ATOM 752 O O . ILE A 1 91 ? -3.740 9.691 4.369 1.00 97.56 91 ILE A O 1
ATOM 756 N N . ASP A 1 92 ? -4.615 11.746 4.090 1.00 90.56 92 ASP A N 1
ATOM 757 C CA . ASP A 1 92 ? -5.988 11.398 4.470 1.00 90.56 92 ASP A CA 1
ATOM 758 C C . ASP A 1 92 ? -6.548 10.284 3.584 1.00 90.56 92 ASP A C 1
ATOM 760 O O . ASP A 1 92 ? -7.187 9.347 4.064 1.00 90.56 92 ASP A O 1
ATOM 764 N N . LEU A 1 93 ? -6.251 10.349 2.285 1.00 92.06 93 LEU A N 1
ATOM 765 C CA . LEU A 1 93 ? -6.726 9.379 1.310 1.00 92.06 93 LEU A CA 1
ATOM 766 C C . LEU A 1 93 ? -6.118 7.982 1.497 1.00 92.06 93 LEU A C 1
ATOM 768 O O . LEU A 1 93 ? -6.800 6.989 1.246 1.00 92.06 93 LEU A O 1
ATOM 772 N N . PHE A 1 94 ? -4.844 7.887 1.889 1.00 96.56 94 PHE A N 1
ATOM 773 C CA . PHE A 1 94 ? -4.119 6.613 1.960 1.00 96.56 94 PHE A CA 1
ATOM 774 C C . PHE A 1 94 ? -3.917 6.067 3.373 1.00 96.56 94 PHE A C 1
ATOM 776 O O . PHE A 1 94 ? -3.582 4.888 3.495 1.00 96.56 94 PHE A O 1
ATOM 783 N N . PHE A 1 95 ? -4.141 6.867 4.419 1.00 95.69 95 PHE A N 1
ATOM 784 C CA . PHE A 1 95 ? -3.919 6.465 5.808 1.00 95.69 95 PHE A CA 1
ATOM 785 C C . PHE A 1 95 ? -4.658 5.169 6.174 1.00 95.69 95 PHE A C 1
ATOM 787 O O . PHE A 1 95 ? -4.026 4.188 6.576 1.00 95.69 95 PHE A O 1
ATOM 794 N N . ASP A 1 96 ? -5.977 5.143 5.979 1.00 92.31 96 ASP A N 1
ATOM 795 C CA . ASP A 1 96 ? -6.802 3.967 6.268 1.00 92.31 96 ASP A CA 1
ATOM 796 C C . ASP A 1 96 ? -6.522 2.810 5.284 1.00 92.31 96 ASP A C 1
ATOM 798 O O . ASP A 1 96 ? -6.294 1.685 5.740 1.00 92.31 96 ASP A O 1
ATOM 802 N N . PRO A 1 97 ? -6.486 3.026 3.948 1.00 94.62 97 PRO A N 1
ATOM 803 C CA . PRO A 1 97 ? -6.147 1.972 2.991 1.00 94.62 97 PRO A CA 1
ATOM 804 C C . PRO A 1 97 ? -4.823 1.250 3.251 1.00 94.62 97 PRO A C 1
ATOM 806 O O . PRO A 1 97 ? -4.775 0.024 3.158 1.00 94.62 97 PRO A O 1
ATOM 809 N N . LEU A 1 98 ? -3.747 1.985 3.551 1.00 97.56 98 LEU A N 1
ATOM 810 C CA . LEU A 1 98 ? -2.441 1.380 3.813 1.00 97.56 98 LEU A CA 1
ATOM 811 C C . LEU A 1 98 ? -2.425 0.642 5.148 1.00 97.56 98 LEU A C 1
ATOM 813 O O . LEU A 1 98 ? -1.959 -0.489 5.173 1.00 97.56 98 LEU A O 1
ATOM 817 N N . ASN A 1 99 ? -2.994 1.205 6.220 1.00 95.12 99 ASN A N 1
ATOM 818 C CA . ASN A 1 99 ? -3.089 0.497 7.502 1.00 95.12 99 ASN A CA 1
ATOM 819 C C . ASN A 1 99 ? -3.806 -0.854 7.377 1.00 95.12 99 ASN A C 1
ATOM 821 O O . ASN A 1 99 ? -3.337 -1.850 7.927 1.00 95.12 99 ASN A O 1
ATOM 825 N N . ARG A 1 100 ? -4.901 -0.913 6.609 1.00 89.31 100 ARG A N 1
ATOM 826 C CA . ARG A 1 100 ? -5.609 -2.176 6.341 1.00 89.31 100 ARG A CA 1
ATOM 827 C C . ARG A 1 100 ? -4.750 -3.156 5.548 1.00 89.31 100 ARG A C 1
ATOM 829 O O . ARG A 1 100 ? -4.666 -4.322 5.916 1.00 89.31 100 ARG A O 1
ATOM 836 N N . ALA A 1 101 ? -4.091 -2.688 4.489 1.00 95.38 101 ALA A N 1
ATOM 837 C CA . ALA A 1 101 ? -3.221 -3.538 3.682 1.00 95.38 101 ALA A CA 1
ATOM 838 C C . ALA A 1 101 ? -2.000 -4.037 4.483 1.00 95.38 101 ALA A C 1
ATOM 840 O O . ALA A 1 101 ? -1.579 -5.178 4.322 1.00 95.38 101 ALA A O 1
ATOM 841 N N . PHE A 1 102 ? -1.463 -3.232 5.401 1.00 96.50 102 PHE A N 1
ATOM 842 C CA . PHE A 1 102 ? -0.386 -3.656 6.295 1.00 96.50 102 PHE A CA 1
ATOM 843 C C . PHE A 1 102 ? -0.788 -4.844 7.165 1.00 96.50 102 PHE A C 1
ATOM 845 O O . PHE A 1 102 ? -0.001 -5.777 7.310 1.00 96.50 102 PHE A O 1
ATOM 852 N N . GLN A 1 103 ? -2.012 -4.834 7.697 1.00 89.44 103 GLN A N 1
ATOM 853 C CA . GLN A 1 103 ? -2.557 -5.967 8.443 1.00 89.44 103 GLN A CA 1
ATOM 854 C C . GLN A 1 103 ? -2.803 -7.175 7.535 1.00 89.44 103 GLN A C 1
ATOM 856 O O . GLN A 1 103 ? -2.405 -8.279 7.879 1.00 89.44 103 GLN A O 1
ATOM 861 N N . GLU A 1 104 ? -3.429 -6.965 6.374 1.00 90.06 104 GLU A N 1
ATOM 862 C CA . GLU A 1 104 ? -3.786 -8.036 5.432 1.00 90.06 104 GLU A CA 1
ATOM 863 C C . GLU A 1 104 ? -2.565 -8.823 4.925 1.00 90.06 104 GLU A C 1
ATOM 865 O O . GLU A 1 104 ? -2.660 -10.026 4.702 1.00 90.06 104 GLU A O 1
ATOM 870 N N . PHE A 1 105 ? -1.422 -8.153 4.748 1.00 94.06 105 PHE A N 1
ATOM 871 C CA . PHE A 1 105 ? -0.219 -8.718 4.121 1.00 94.06 105 PHE A CA 1
ATOM 872 C C . PHE A 1 105 ? 0.992 -8.809 5.067 1.00 94.06 105 PHE A C 1
ATOM 874 O O . PHE A 1 105 ? 2.133 -8.907 4.608 1.00 94.06 105 PHE A O 1
ATOM 881 N N . ASP A 1 106 ? 0.762 -8.762 6.381 1.00 90.50 106 ASP A N 1
ATOM 882 C CA . ASP A 1 106 ? 1.782 -8.923 7.427 1.00 90.50 106 ASP A CA 1
ATOM 883 C C . ASP A 1 106 ? 2.953 -7.919 7.372 1.00 90.50 106 ASP A C 1
ATOM 885 O O . ASP A 1 106 ? 4.090 -8.218 7.761 1.00 90.50 106 ASP A O 1
ATOM 889 N N . VAL A 1 107 ? 2.696 -6.688 6.930 1.00 96.88 107 VAL A N 1
ATOM 890 C CA . VAL A 1 107 ? 3.641 -5.559 7.033 1.00 96.88 107 VAL A CA 1
ATOM 891 C C . VAL A 1 107 ? 3.442 -4.891 8.399 1.00 96.88 107 VAL A C 1
ATOM 893 O O . VAL A 1 107 ? 3.020 -3.747 8.504 1.00 96.88 107 VAL A O 1
ATOM 896 N N . ASN A 1 108 ? 3.67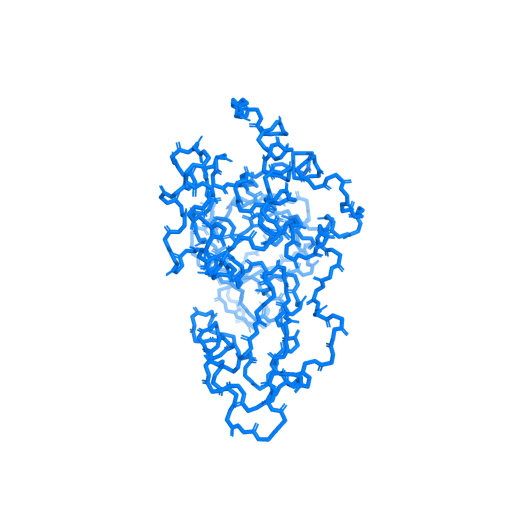0 -5.654 9.468 1.00 88.44 108 ASN A N 1
ATOM 897 C CA . ASN A 1 108 ? 3.075 -5.397 10.787 1.00 88.44 108 ASN A CA 1
ATOM 898 C C . ASN A 1 108 ? 4.064 -5.132 11.932 1.00 88.44 108 ASN A C 1
ATOM 900 O O . ASN A 1 108 ? 3.642 -4.955 13.071 1.00 88.44 108 ASN A O 1
ATOM 904 N N . THR A 1 109 ? 5.363 -5.045 11.649 1.00 86.81 109 THR A N 1
ATOM 905 C CA . THR A 1 109 ? 6.364 -4.558 12.610 1.00 86.81 109 THR A CA 1
ATOM 906 C C . THR A 1 109 ? 6.775 -3.132 12.268 1.00 86.81 109 THR A C 1
ATOM 908 O O . THR A 1 109 ? 6.688 -2.694 11.118 1.00 86.81 109 THR A O 1
ATOM 911 N N . VAL A 1 110 ? 7.286 -2.400 13.257 1.00 89.81 110 VAL A N 1
ATOM 912 C CA . VAL A 1 110 ? 7.736 -1.014 13.072 1.00 89.81 110 VAL A CA 1
ATOM 913 C C . VAL A 1 110 ? 8.823 -0.907 11.990 1.00 89.81 110 VAL A C 1
ATOM 915 O O . VAL A 1 110 ? 8.789 0.003 11.160 1.00 89.81 110 VAL A O 1
ATOM 918 N N . SER A 1 111 ? 9.754 -1.866 11.937 1.00 95.06 111 SER A N 1
ATOM 919 C CA . SER A 1 111 ? 10.817 -1.922 10.924 1.00 95.06 111 SER A CA 1
ATOM 920 C C . SER A 1 111 ? 10.282 -2.192 9.514 1.00 95.06 111 SER A C 1
ATOM 922 O O . SER A 1 111 ? 10.710 -1.526 8.562 1.00 95.06 111 SER A O 1
ATOM 924 N N . ARG A 1 112 ? 9.302 -3.098 9.372 1.00 98.25 112 ARG A N 1
ATOM 925 C CA . ARG A 1 112 ? 8.599 -3.375 8.105 1.00 98.25 112 ARG A CA 1
ATOM 926 C C . ARG A 1 112 ? 7.852 -2.149 7.603 1.00 98.25 112 ARG A C 1
ATOM 928 O O . ARG A 1 112 ? 8.048 -1.763 6.452 1.00 98.25 112 ARG A O 1
ATOM 935 N N . LEU A 1 113 ? 7.071 -1.504 8.471 1.00 98.25 113 LEU A N 1
ATOM 936 C CA . LEU A 1 113 ? 6.343 -0.272 8.157 1.00 98.25 113 LEU A CA 1
ATOM 937 C C . LEU A 1 113 ? 7.299 0.829 7.685 1.00 98.25 113 LEU A C 1
ATOM 939 O O . LEU A 1 113 ? 7.086 1.413 6.624 1.00 98.25 113 LEU A O 1
ATOM 943 N N . ALA A 1 114 ? 8.394 1.066 8.416 1.00 98.31 114 ALA A N 1
ATOM 944 C CA . ALA A 1 114 ? 9.380 2.085 8.059 1.00 98.31 114 ALA A CA 1
ATOM 945 C C . ALA A 1 114 ? 10.002 1.836 6.676 1.00 98.31 114 ALA A C 1
ATOM 947 O O . ALA A 1 114 ? 10.105 2.753 5.858 1.00 98.31 114 ALA A O 1
ATOM 948 N N . ALA A 1 115 ? 10.426 0.598 6.406 1.00 98.56 115 ALA A N 1
ATOM 949 C CA . ALA A 1 115 ? 11.045 0.240 5.135 1.00 98.56 115 ALA A CA 1
ATOM 950 C C . ALA A 1 115 ? 10.041 0.287 3.972 1.00 98.56 115 ALA A C 1
ATOM 952 O O . ALA A 1 115 ? 10.378 0.791 2.901 1.00 98.56 115 ALA A O 1
ATOM 953 N N . PHE A 1 116 ? 8.812 -0.188 4.182 1.00 98.75 116 PHE A N 1
ATOM 954 C CA . PHE A 1 116 ? 7.749 -0.147 3.183 1.00 98.75 116 PHE A CA 1
ATOM 955 C C . PHE A 1 116 ? 7.373 1.293 2.817 1.00 98.75 116 PHE A C 1
ATOM 957 O O . PHE A 1 116 ? 7.398 1.658 1.640 1.00 98.75 116 PHE A O 1
ATOM 964 N N . ILE A 1 117 ? 7.068 2.128 3.820 1.00 98.62 117 ILE A N 1
ATOM 965 C CA . ILE A 1 117 ? 6.643 3.519 3.609 1.00 98.62 117 ILE A CA 1
ATOM 966 C C . ILE A 1 117 ? 7.736 4.299 2.877 1.00 98.62 117 ILE A C 1
ATOM 968 O O . ILE A 1 117 ? 7.423 5.088 1.992 1.00 98.62 117 ILE A O 1
ATOM 972 N N . ALA A 1 118 ? 9.012 4.039 3.171 1.00 98.50 118 ALA A N 1
ATOM 973 C CA . ALA A 1 118 ? 10.121 4.678 2.473 1.00 98.50 118 ALA A CA 1
ATOM 974 C C . ALA A 1 118 ? 10.181 4.341 0.975 1.00 98.50 118 ALA A C 1
ATOM 976 O O . ALA A 1 118 ? 10.468 5.214 0.157 1.00 98.50 118 ALA A O 1
ATOM 977 N N . GLN A 1 119 ? 9.898 3.088 0.607 1.00 98.44 119 GLN A N 1
ATOM 978 C CA . GLN A 1 119 ? 9.853 2.679 -0.798 1.00 98.44 119 GLN A CA 1
ATOM 979 C C . GLN A 1 119 ? 8.662 3.328 -1.505 1.00 98.44 119 GLN A C 1
ATOM 981 O O . GLN A 1 119 ? 8.842 3.939 -2.553 1.00 98.44 119 GLN A O 1
ATOM 986 N N . VAL A 1 120 ? 7.476 3.299 -0.891 1.00 98.12 120 VAL A N 1
ATOM 987 C CA . VAL A 1 120 ? 6.285 3.986 -1.414 1.00 98.12 120 VAL A CA 1
ATOM 988 C C . VAL A 1 120 ? 6.518 5.489 -1.573 1.00 98.12 120 VAL A C 1
ATOM 990 O O . VAL A 1 120 ? 6.132 6.063 -2.592 1.00 98.12 120 VAL A O 1
ATOM 993 N N . ALA A 1 121 ? 7.174 6.128 -0.603 1.00 98.00 121 ALA A N 1
ATOM 994 C CA . ALA A 1 121 ? 7.486 7.550 -0.657 1.00 98.00 121 ALA A CA 1
ATOM 995 C C . ALA A 1 121 ? 8.319 7.900 -1.895 1.00 98.00 121 ALA A C 1
ATOM 997 O O . ALA A 1 121 ? 8.048 8.900 -2.551 1.00 98.00 121 ALA A O 1
ATOM 998 N N . HIS A 1 122 ? 9.274 7.048 -2.256 1.00 97.25 122 HIS A N 1
ATOM 999 C CA . HIS A 1 122 ? 10.053 7.235 -3.469 1.00 97.25 122 HIS A CA 1
ATOM 1000 C C . HIS A 1 122 ? 9.237 6.945 -4.741 1.00 97.25 122 HIS A C 1
ATOM 1002 O O . HIS A 1 122 ? 9.158 7.798 -5.621 1.00 97.25 122 HIS A O 1
ATOM 1008 N N . GLU A 1 123 ? 8.595 5.774 -4.833 1.00 95.00 123 GLU A N 1
ATOM 1009 C CA . GLU A 1 123 ? 7.906 5.321 -6.059 1.00 95.00 123 GLU A CA 1
ATOM 1010 C C . GLU A 1 123 ? 6.753 6.235 -6.492 1.00 95.00 123 GLU A C 1
ATOM 1012 O O . GLU A 1 123 ? 6.458 6.369 -7.677 1.00 95.00 123 GLU A O 1
ATOM 1017 N N . SER A 1 124 ? 6.085 6.872 -5.532 1.00 95.38 124 SER A N 1
ATOM 1018 C CA . SER A 1 124 ? 4.889 7.683 -5.786 1.00 95.38 124 SER A CA 1
ATOM 1019 C C . SER A 1 124 ? 5.117 9.187 -5.635 1.00 95.38 124 SER A C 1
ATOM 1021 O O . SER A 1 124 ? 4.166 9.964 -5.738 1.00 95.38 124 SER A O 1
ATOM 1023 N N . GLY A 1 125 ? 6.351 9.624 -5.358 1.00 95.06 125 GLY A N 1
ATOM 1024 C CA . GLY A 1 125 ? 6.625 11.016 -4.996 1.00 95.06 125 GLY A CA 1
ATOM 1025 C C . GLY A 1 125 ? 5.862 11.434 -3.735 1.00 95.06 125 GLY A C 1
ATOM 1026 O O . GLY A 1 125 ? 5.177 12.453 -3.726 1.00 95.06 125 GLY A O 1
ATOM 1027 N N . SER A 1 126 ? 5.944 10.613 -2.688 1.00 95.44 126 SER A N 1
ATOM 1028 C CA . SER A 1 126 ? 5.227 10.750 -1.416 1.00 95.44 126 SER A CA 1
ATOM 1029 C C . SER A 1 126 ? 3.708 10.786 -1.597 1.00 95.44 126 SER A C 1
ATOM 1031 O O . SER A 1 126 ? 3.046 11.720 -1.162 1.00 95.44 126 SER A O 1
ATOM 1033 N N . LEU A 1 127 ? 3.166 9.743 -2.239 1.00 96.12 127 LEU A N 1
ATOM 1034 C CA . LEU A 1 127 ? 1.740 9.505 -2.522 1.00 96.12 127 LEU A CA 1
ATOM 1035 C C . LEU A 1 127 ? 1.098 10.443 -3.554 1.00 96.12 127 LEU A C 1
ATOM 1037 O O . LEU A 1 127 ? -0.073 10.266 -3.894 1.00 96.12 127 LEU A O 1
ATOM 1041 N N . LYS A 1 128 ? 1.858 11.403 -4.089 1.00 92.81 128 LYS A N 1
ATOM 1042 C CA . LYS A 1 128 ? 1.371 12.397 -5.050 1.00 92.81 128 LYS A CA 1
ATOM 1043 C C . LYS A 1 128 ? 0.894 11.761 -6.358 1.00 92.81 128 LYS A C 1
ATOM 1045 O O . LYS A 1 128 ? -0.141 12.151 -6.899 1.00 92.81 128 LYS A O 1
ATOM 1050 N N . TRP A 1 129 ? 1.650 10.801 -6.884 1.00 90.94 129 TRP A N 1
ATOM 1051 C CA . TRP A 1 129 ? 1.405 10.208 -8.196 1.00 90.94 129 TRP A CA 1
ATOM 1052 C C . TRP A 1 129 ? 0.771 8.824 -8.065 1.00 90.94 129 TRP A C 1
ATOM 1054 O O . TRP A 1 129 ? 1.392 7.869 -7.605 1.00 90.94 129 TRP A O 1
ATOM 1064 N N . LYS A 1 130 ? -0.487 8.724 -8.504 1.00 89.50 130 LYS A N 1
ATOM 1065 C CA . LYS A 1 130 ? -1.278 7.476 -8.538 1.00 89.50 130 LYS A CA 1
ATOM 1066 C C . LYS A 1 130 ? -1.207 6.786 -9.898 1.00 89.50 130 LYS A C 1
ATOM 1068 O O . LYS A 1 130 ? -1.656 5.655 -10.055 1.00 89.50 130 LYS A O 1
ATOM 1073 N N . GLU A 1 131 ? -0.658 7.476 -10.884 1.00 89.69 131 GLU A N 1
ATOM 1074 C CA . GLU A 1 131 ? -0.422 6.996 -12.231 1.00 89.69 131 GLU A CA 1
ATOM 1075 C C . GLU A 1 131 ? 0.853 7.661 -12.746 1.00 89.69 131 GLU A C 1
ATOM 1077 O O . GLU A 1 131 ? 1.134 8.815 -12.410 1.00 89.69 131 GLU A O 1
ATOM 1082 N N . GLU A 1 132 ? 1.639 6.927 -13.527 1.00 86.88 132 GLU A N 1
ATOM 1083 C CA . GLU A 1 132 ? 2.828 7.469 -14.167 1.00 86.88 132 GLU A CA 1
ATOM 1084 C C . GLU A 1 132 ? 2.452 8.639 -15.088 1.00 86.88 132 GLU A C 1
ATOM 1086 O O . GLU A 1 132 ? 1.476 8.572 -15.850 1.00 86.88 132 GLU A O 1
ATOM 1091 N N . ILE A 1 133 ? 3.262 9.702 -15.032 1.00 85.06 133 ILE A N 1
ATOM 1092 C CA . ILE A 1 133 ? 3.109 10.903 -15.865 1.00 85.06 133 ILE A CA 1
ATOM 1093 C C . ILE A 1 133 ? 3.328 10.558 -17.343 1.00 85.06 133 ILE A C 1
ATOM 1095 O O . ILE A 1 133 ? 2.656 11.098 -18.223 1.00 85.06 133 ILE A O 1
ATOM 1099 N N . ALA A 1 134 ? 4.260 9.645 -17.630 1.00 88.81 134 ALA A N 1
ATOM 1100 C CA . ALA A 1 134 ? 4.531 9.217 -18.989 1.00 88.81 134 ALA A CA 1
ATOM 1101 C C . ALA A 1 134 ? 3.315 8.516 -19.611 1.00 88.81 134 ALA A C 1
ATOM 1103 O O . ALA A 1 134 ? 2.486 7.887 -18.950 1.00 88.81 134 ALA A O 1
ATOM 1104 N N . SER A 1 135 ? 3.233 8.576 -20.939 1.00 92.12 135 SER A N 1
ATOM 1105 C CA . SER A 1 135 ? 2.111 7.989 -21.676 1.00 92.12 135 SER A CA 1
ATOM 1106 C C . SER A 1 135 ? 2.031 6.459 -21.591 1.00 92.12 135 SER A C 1
ATOM 1108 O O . SER A 1 135 ? 0.999 5.889 -21.936 1.00 92.12 135 SER A O 1
ATOM 1110 N N . GLY A 1 136 ? 3.116 5.790 -21.191 1.00 93.88 136 GLY A N 1
ATOM 1111 C CA . GLY A 1 136 ? 3.265 4.336 -21.253 1.00 93.88 136 GLY A CA 1
ATOM 1112 C C . GLY A 1 136 ? 3.570 3.787 -22.649 1.00 93.88 136 GLY A C 1
ATOM 1113 O O . GLY A 1 136 ? 3.760 2.585 -22.799 1.00 93.88 136 GLY A O 1
ATOM 1114 N N . ALA A 1 137 ? 3.664 4.634 -23.682 1.00 94.81 137 ALA A N 1
ATOM 1115 C CA . ALA A 1 137 ? 3.990 4.185 -25.040 1.00 94.81 137 ALA A CA 1
ATOM 1116 C C . ALA A 1 137 ? 5.344 3.452 -25.116 1.00 94.81 137 ALA A C 1
ATOM 1118 O O . ALA A 1 137 ? 5.487 2.520 -25.899 1.00 94.81 137 ALA A O 1
ATOM 1119 N N . ALA A 1 138 ? 6.301 3.812 -24.255 1.00 94.56 138 ALA A N 1
ATOM 1120 C CA . ALA A 1 138 ? 7.592 3.133 -24.139 1.00 94.56 138 ALA A CA 1
ATOM 1121 C C . ALA A 1 138 ? 7.484 1.673 -23.649 1.00 94.56 138 ALA A C 1
ATOM 1123 O O . ALA A 1 138 ? 8.419 0.894 -23.823 1.00 94.56 138 ALA A O 1
ATOM 1124 N N . TYR A 1 139 ? 6.353 1.286 -23.049 1.00 95.81 139 TYR A N 1
ATOM 1125 C CA . TYR A 1 139 ? 6.095 -0.091 -22.629 1.00 95.81 139 TYR A CA 1
ATOM 1126 C C . TYR A 1 139 ? 5.454 -0.944 -23.727 1.00 95.81 139 TYR A C 1
ATOM 1128 O O . TYR A 1 139 ? 5.235 -2.139 -23.524 1.00 95.81 139 TYR A O 1
ATOM 1136 N N . GLU A 1 140 ? 5.122 -0.365 -24.879 1.00 97.25 140 GLU A N 1
ATOM 1137 C CA . GLU A 1 140 ? 4.534 -1.105 -25.991 1.00 97.25 140 GLU A CA 1
ATOM 1138 C C . GLU A 1 140 ? 5.498 -2.202 -26.469 1.00 97.25 140 GLU A C 1
ATOM 1140 O O . GLU A 1 140 ? 6.697 -1.968 -26.615 1.00 97.25 140 GLU A O 1
ATOM 1145 N N . ARG A 1 141 ? 4.983 -3.418 -26.693 1.00 96.12 141 ARG A N 1
ATOM 1146 C CA . ARG A 1 141 ? 5.765 -4.598 -27.122 1.00 96.12 141 ARG A CA 1
ATOM 1147 C C . ARG A 1 141 ? 6.892 -5.040 -26.171 1.00 96.12 141 ARG A C 1
ATOM 1149 O O . ARG A 1 141 ? 7.688 -5.908 -26.540 1.00 96.12 141 ARG A O 1
ATOM 1156 N N . ARG A 1 142 ? 6.964 -4.508 -24.944 1.00 96.38 142 ARG A N 1
ATOM 1157 C CA . ARG A 1 142 ? 7.889 -4.987 -23.901 1.00 96.38 142 ARG A CA 1
ATOM 1158 C C . ARG A 1 142 ? 7.496 -6.393 -23.446 1.00 96.38 142 ARG A C 1
ATOM 1160 O O . ARG A 1 142 ? 6.646 -6.570 -22.572 1.00 96.38 142 ARG A O 1
ATOM 1167 N N . ARG A 1 143 ? 8.115 -7.406 -24.062 1.00 95.69 143 ARG A N 1
ATOM 1168 C CA . ARG A 1 143 ? 7.839 -8.830 -23.800 1.00 95.69 143 ARG A CA 1
ATOM 1169 C C . ARG A 1 143 ? 8.147 -9.242 -22.362 1.00 95.69 143 ARG A C 1
ATOM 1171 O O . ARG A 1 143 ? 7.418 -10.053 -21.805 1.00 95.69 143 ARG A O 1
ATOM 1178 N N . ASP A 1 144 ? 9.160 -8.639 -21.749 1.00 94.44 144 ASP A N 1
ATOM 1179 C CA . ASP A 1 144 ? 9.507 -8.821 -20.335 1.00 94.44 144 ASP A CA 1
ATOM 1180 C C . ASP A 1 144 ? 8.388 -8.362 -19.380 1.00 94.44 144 ASP A C 1
ATOM 1182 O O . ASP A 1 144 ? 8.241 -8.903 -18.288 1.00 94.44 144 ASP A O 1
ATOM 1186 N N . LEU A 1 145 ? 7.542 -7.424 -19.818 1.00 95.38 145 LEU A N 1
ATOM 1187 C CA . LEU A 1 145 ? 6.356 -6.949 -19.097 1.00 95.38 145 LEU A CA 1
ATOM 1188 C C . LEU A 1 145 ? 5.064 -7.691 -19.491 1.00 95.38 145 LEU A C 1
ATOM 1190 O O . LEU A 1 145 ? 3.984 -7.379 -18.983 1.00 95.38 145 LEU A O 1
ATOM 1194 N N . GLY A 1 146 ? 5.157 -8.656 -20.410 1.00 97.25 146 GLY A N 1
ATOM 1195 C CA . GLY A 1 146 ? 4.014 -9.351 -21.004 1.00 97.25 146 GLY A CA 1
ATOM 1196 C C . GLY A 1 146 ? 3.190 -8.504 -21.970 1.00 97.25 146 GLY A C 1
ATOM 1197 O O . GLY A 1 146 ? 2.111 -8.932 -22.372 1.00 97.25 146 GLY A O 1
ATOM 1198 N N . ASN A 1 147 ? 3.667 -7.316 -22.347 1.00 97.75 147 ASN A N 1
ATOM 1199 C CA . ASN A 1 147 ? 2.974 -6.438 -23.282 1.00 97.75 147 ASN A CA 1
ATOM 1200 C C . ASN A 1 147 ? 3.179 -6.969 -24.704 1.00 97.75 147 ASN A C 1
ATOM 1202 O O . ASN A 1 147 ? 4.146 -6.607 -25.371 1.00 97.75 147 ASN A O 1
ATOM 1206 N N . ILE A 1 148 ? 2.306 -7.872 -25.146 1.00 96.50 148 ILE A N 1
ATOM 1207 C CA . ILE A 1 148 ? 2.411 -8.559 -26.445 1.00 96.50 148 ILE A CA 1
ATOM 1208 C C . ILE A 1 148 ? 1.286 -8.184 -27.411 1.00 96.50 148 ILE A C 1
ATOM 1210 O O . ILE A 1 148 ? 1.405 -8.443 -28.607 1.00 96.50 148 ILE A O 1
ATOM 1214 N N . TYR A 1 149 ? 0.220 -7.550 -26.919 1.00 96.75 149 TYR A N 1
ATOM 1215 C CA . TYR A 1 149 ? -0.882 -7.077 -27.748 1.00 96.75 149 TYR A CA 1
ATOM 1216 C C . TYR A 1 149 ? -0.741 -5.585 -28.032 1.00 96.75 149 TYR A C 1
ATOM 1218 O O . TYR A 1 149 ? -0.220 -4.822 -27.216 1.00 96.75 149 TYR A O 1
ATOM 1226 N N . ARG A 1 150 ? -1.240 -5.161 -29.198 1.00 97.38 150 ARG A N 1
ATOM 1227 C CA . ARG A 1 150 ? -1.248 -3.750 -29.588 1.00 97.38 150 ARG A CA 1
ATOM 1228 C C . ARG A 1 150 ? -2.014 -2.917 -28.555 1.00 97.38 150 ARG A C 1
ATOM 1230 O O . ARG A 1 150 ? -3.175 -3.201 -28.273 1.00 97.38 150 ARG A O 1
ATOM 1237 N N . GLY A 1 151 ? -1.382 -1.857 -28.058 1.00 97.12 151 GLY A N 1
ATOM 1238 C CA . GLY A 1 151 ? -1.956 -0.916 -27.095 1.00 97.12 151 GLY A CA 1
ATOM 1239 C C . GLY A 1 151 ? -1.674 -1.261 -25.631 1.00 97.12 151 GLY A C 1
ATOM 1240 O O . GLY A 1 151 ? -2.044 -0.483 -24.745 1.00 97.12 151 GLY A O 1
ATOM 1241 N N . ASP A 1 152 ? -0.998 -2.380 -25.360 1.00 97.94 152 ASP A N 1
ATOM 1242 C CA . ASP A 1 152 ? -0.656 -2.809 -24.004 1.00 97.94 152 ASP A CA 1
ATOM 1243 C C . ASP A 1 152 ? 0.193 -1.791 -23.254 1.00 97.94 152 ASP A C 1
ATOM 1245 O O . ASP A 1 152 ? 0.002 -1.621 -22.051 1.00 97.94 152 ASP A O 1
ATOM 1249 N N . GLY A 1 153 ? 1.090 -1.081 -23.941 1.00 97.12 153 GLY A N 1
ATOM 1250 C CA . GLY A 1 153 ? 2.000 -0.148 -23.288 1.00 97.12 153 GLY A CA 1
ATOM 1251 C C . GLY A 1 153 ? 1.251 0.943 -22.527 1.00 97.12 153 GLY A C 1
ATOM 1252 O O . GLY A 1 153 ? 1.434 1.122 -21.324 1.00 97.12 153 GLY A O 1
ATOM 1253 N N . ARG A 1 154 ? 0.328 1.628 -23.213 1.00 97.12 154 ARG A N 1
ATOM 1254 C CA . ARG A 1 154 ? -0.508 2.671 -22.594 1.00 97.12 154 ARG A CA 1
ATOM 1255 C C . ARG A 1 154 ? -1.543 2.075 -21.641 1.00 97.12 154 ARG A C 1
ATOM 1257 O O . ARG A 1 154 ? -1.800 2.633 -20.574 1.00 97.12 154 ARG A O 1
ATOM 1264 N N . ARG A 1 155 ? -2.136 0.934 -22.013 1.00 97.38 155 ARG A N 1
ATOM 1265 C CA . ARG A 1 155 ? -3.172 0.265 -21.215 1.00 97.38 155 ARG A CA 1
ATOM 1266 C C . ARG A 1 155 ? -2.647 -0.159 -19.842 1.00 97.38 155 ARG A C 1
ATOM 1268 O O . ARG A 1 155 ? -3.335 0.061 -18.848 1.00 97.38 155 ARG A O 1
ATOM 1275 N N . PHE A 1 156 ? -1.430 -0.692 -19.774 1.00 97.69 156 PHE A N 1
ATOM 1276 C CA . PHE A 1 156 ? -0.794 -1.205 -18.557 1.00 97.69 156 PHE A CA 1
ATOM 1277 C C . PHE A 1 156 ? 0.402 -0.358 -18.107 1.00 97.69 156 PHE A C 1
ATOM 1279 O O . PHE A 1 156 ? 1.384 -0.896 -17.596 1.00 97.69 156 PHE A O 1
ATOM 1286 N N . LYS A 1 157 ? 0.327 0.966 -18.281 1.00 96.81 157 LYS A N 1
ATOM 1287 C CA . LYS A 1 157 ? 1.317 1.892 -17.712 1.00 96.81 157 LYS A CA 1
ATOM 1288 C C . LYS A 1 157 ? 1.307 1.883 -16.176 1.00 96.81 157 LYS A C 1
ATOM 1290 O O . LYS A 1 157 ? 0.368 1.354 -15.570 1.00 96.81 157 LYS A O 1
ATOM 1295 N N . GLY A 1 158 ? 2.335 2.474 -15.566 1.00 96.56 158 GLY A N 1
ATOM 1296 C CA . GLY A 1 158 ? 2.515 2.500 -14.116 1.00 96.56 158 GLY A CA 1
ATOM 1297 C C . GLY A 1 158 ? 1.326 3.101 -13.370 1.00 96.56 158 GLY A C 1
ATOM 1298 O O . GLY A 1 158 ? 0.871 4.200 -13.694 1.00 96.56 158 GLY A O 1
ATOM 1299 N N . ARG A 1 159 ? 0.793 2.367 -12.384 1.00 97.44 159 ARG A N 1
ATOM 1300 C CA . ARG A 1 159 ? -0.308 2.809 -11.507 1.00 97.44 159 ARG A CA 1
ATOM 1301 C C . ARG A 1 159 ? -0.110 2.418 -10.054 1.00 97.44 159 ARG A C 1
ATOM 1303 O O . ARG A 1 159 ? 0.559 1.437 -9.733 1.00 97.44 159 ARG A O 1
ATOM 1310 N N . GLY A 1 160 ? -0.772 3.172 -9.189 1.00 96.69 160 GLY A N 1
ATOM 1311 C CA . GLY A 1 160 ? -0.738 2.999 -7.752 1.00 96.69 160 GLY A CA 1
ATOM 1312 C C . GLY A 1 160 ? 0.594 3.418 -7.138 1.00 96.69 160 GLY A C 1
ATOM 1313 O O . GLY A 1 160 ? 1.544 3.821 -7.811 1.00 96.69 160 GLY A O 1
ATOM 1314 N N . VAL A 1 161 ? 0.660 3.292 -5.819 1.00 96.94 161 VAL A N 1
ATOM 1315 C CA . VAL A 1 161 ? 1.765 3.804 -4.996 1.00 96.94 161 VAL A CA 1
ATOM 1316 C C . VAL A 1 161 ? 3.083 3.032 -5.152 1.00 96.94 161 VAL A C 1
ATOM 1318 O O . VAL A 1 161 ? 4.104 3.474 -4.637 1.00 96.94 161 VAL A O 1
ATOM 1321 N N . ILE A 1 162 ? 3.064 1.896 -5.861 1.00 94.56 162 ILE A N 1
ATOM 1322 C CA . ILE A 1 162 ? 4.245 1.082 -6.206 1.00 94.56 162 ILE A CA 1
ATOM 1323 C C . ILE A 1 162 ? 4.517 1.038 -7.725 1.00 94.56 162 ILE A C 1
ATOM 1325 O O . ILE A 1 162 ? 5.376 0.283 -8.164 1.00 94.56 162 ILE A O 1
ATOM 1329 N N . GLN A 1 163 ? 3.769 1.801 -8.536 1.00 94.00 163 GLN A N 1
ATOM 1330 C CA . GLN A 1 163 ? 3.917 1.851 -10.000 1.00 94.00 163 GLN A CA 1
ATOM 1331 C C . GLN A 1 163 ? 3.807 0.474 -10.694 1.00 94.00 163 GLN A C 1
ATOM 1333 O O . GLN A 1 163 ? 4.680 0.049 -11.455 1.00 94.00 163 GLN A O 1
ATOM 1338 N N . LEU A 1 164 ? 2.689 -0.231 -10.476 1.00 96.44 164 LEU A N 1
ATOM 1339 C CA . LEU A 1 164 ? 2.384 -1.496 -11.153 1.00 96.44 164 LEU A CA 1
ATOM 1340 C C . LEU A 1 164 ? 2.342 -1.283 -12.674 1.00 96.44 164 LEU A C 1
ATOM 1342 O O . LEU A 1 164 ? 1.468 -0.578 -13.177 1.00 96.44 164 LEU A O 1
ATOM 1346 N N . THR A 1 165 ? 3.267 -1.916 -13.396 1.00 96.88 165 THR A N 1
ATOM 1347 C CA . THR A 1 165 ? 3.475 -1.705 -14.837 1.00 96.88 165 THR A CA 1
ATOM 1348 C C . THR A 1 165 ? 3.520 -3.037 -15.582 1.00 96.88 165 THR A C 1
ATOM 1350 O O . THR A 1 165 ? 4.170 -3.974 -15.126 1.00 96.88 165 THR A O 1
ATOM 1353 N N . GLY A 1 166 ? 2.880 -3.121 -16.748 1.00 97.75 166 GLY A N 1
ATOM 1354 C CA . GLY A 1 166 ? 2.942 -4.280 -17.641 1.00 97.75 166 GLY A CA 1
ATOM 1355 C C . GLY A 1 166 ? 1.828 -5.306 -17.442 1.00 97.75 166 GLY A C 1
ATOM 1356 O O . GLY A 1 166 ? 1.459 -5.639 -16.314 1.00 97.75 166 GLY A O 1
ATOM 1357 N N . ARG A 1 167 ? 1.311 -5.854 -18.545 1.00 98.38 167 ARG A N 1
ATOM 1358 C CA . ARG A 1 167 ? 0.209 -6.826 -18.569 1.00 98.38 167 ARG A CA 1
ATOM 1359 C C . ARG A 1 167 ? 0.413 -7.988 -17.598 1.00 98.38 167 ARG A C 1
ATOM 1361 O O . ARG A 1 167 ? -0.522 -8.320 -16.869 1.00 98.38 167 ARG A O 1
ATOM 1368 N N . SER A 1 168 ? 1.607 -8.586 -17.567 1.00 98.12 168 SER A N 1
ATOM 1369 C CA . SER A 1 168 ? 1.898 -9.729 -16.689 1.00 98.12 168 SER A CA 1
ATOM 1370 C C . SER A 1 168 ? 1.666 -9.387 -15.217 1.00 98.12 168 SER A C 1
ATOM 1372 O O . SER A 1 168 ? 1.077 -10.175 -14.477 1.00 98.12 168 SER A O 1
ATOM 1374 N N . ASN A 1 169 ? 2.061 -8.182 -14.801 1.00 97.94 169 ASN A N 1
ATOM 1375 C CA . ASN A 1 169 ? 1.907 -7.719 -13.426 1.00 97.94 169 ASN A CA 1
ATOM 1376 C C . ASN A 1 169 ? 0.442 -7.406 -13.087 1.00 97.94 169 ASN A C 1
ATOM 1378 O O . ASN A 1 169 ? -0.027 -7.775 -12.012 1.00 97.94 169 ASN A O 1
ATOM 1382 N N . TYR A 1 170 ? -0.315 -6.812 -14.015 1.00 98.50 170 TYR A N 1
ATOM 1383 C CA . TYR A 1 170 ? -1.758 -6.608 -13.836 1.00 98.50 170 TYR A CA 1
ATOM 1384 C C . TYR A 1 170 ? -2.524 -7.933 -13.747 1.00 98.50 170 TYR A C 1
ATOM 1386 O O . TYR A 1 170 ? -3.404 -8.073 -12.902 1.00 98.50 170 TYR A O 1
ATOM 1394 N N . GLN A 1 171 ? -2.178 -8.929 -14.567 1.00 98.50 171 GLN A N 1
ATOM 1395 C CA . GLN A 1 171 ? -2.774 -10.268 -14.499 1.00 98.50 171 GLN A CA 1
ATOM 1396 C C . GLN A 1 171 ? -2.449 -10.976 -13.183 1.00 98.50 171 GLN A C 1
ATOM 1398 O O . GLN A 1 171 ? -3.325 -11.594 -12.579 1.00 98.50 171 GLN A O 1
ATOM 1403 N N . TRP A 1 172 ? -1.198 -10.883 -12.732 1.00 98.50 172 TRP A N 1
ATOM 1404 C CA . TRP A 1 172 ? -0.767 -11.446 -11.459 1.00 98.50 172 TRP A CA 1
ATOM 1405 C C . TRP A 1 172 ? -1.533 -10.831 -10.279 1.00 98.50 172 TRP A C 1
ATOM 1407 O O . TRP A 1 172 ? -2.152 -11.571 -9.515 1.00 98.50 172 TRP A O 1
ATOM 1417 N N . ALA A 1 173 ? -1.571 -9.498 -10.178 1.00 98.12 173 ALA A N 1
ATOM 1418 C CA . ALA A 1 173 ? -2.295 -8.805 -9.115 1.00 98.12 173 ALA A CA 1
ATOM 1419 C C . ALA A 1 173 ? -3.810 -9.064 -9.188 1.00 98.12 173 ALA A C 1
ATOM 1421 O O . ALA A 1 173 ? -4.449 -9.267 -8.159 1.00 98.12 173 ALA A O 1
ATOM 1422 N N . SER A 1 174 ? -4.370 -9.124 -10.404 1.00 98.06 174 SER A N 1
ATOM 1423 C CA . SER A 1 174 ? -5.787 -9.424 -10.641 1.00 98.06 174 SER A CA 1
ATOM 1424 C C . SER A 1 174 ? -6.190 -10.765 -10.030 1.00 98.06 174 SER A C 1
ATOM 1426 O O . SER A 1 174 ? -7.130 -10.838 -9.238 1.00 98.06 174 SER A O 1
ATOM 1428 N N . ARG A 1 175 ? -5.416 -11.820 -10.324 1.00 98.00 175 ARG A N 1
ATOM 1429 C CA . ARG A 1 175 ? -5.649 -13.163 -9.776 1.00 98.00 175 ARG A CA 1
ATOM 1430 C C . ARG A 1 175 ? -5.470 -13.212 -8.264 1.00 98.00 175 ARG A C 1
ATOM 1432 O O . ARG A 1 175 ? -6.303 -13.794 -7.583 1.00 98.00 175 ARG A O 1
ATOM 1439 N N . ALA A 1 176 ? -4.403 -12.605 -7.749 1.00 95.38 176 ALA A N 1
ATOM 1440 C CA . ALA A 1 176 ? -4.082 -12.657 -6.327 1.00 95.38 176 ALA A CA 1
ATOM 1441 C C . ALA A 1 176 ? -5.108 -11.916 -5.453 1.00 95.38 176 ALA A C 1
ATOM 1443 O O . ALA A 1 176 ? -5.400 -12.361 -4.348 1.00 95.38 176 ALA A O 1
ATOM 1444 N N . LEU A 1 177 ? -5.669 -10.805 -5.943 1.00 92.69 177 LEU A N 1
ATOM 1445 C CA . LEU A 1 177 ? -6.632 -9.995 -5.188 1.00 92.69 177 LEU A CA 1
ATOM 1446 C C . LEU A 1 177 ? -8.098 -10.329 -5.497 1.00 92.69 177 LEU A C 1
ATOM 1448 O O . LEU A 1 177 ? -8.981 -9.818 -4.807 1.00 92.69 177 LEU A O 1
ATOM 1452 N N . GLY A 1 178 ? -8.366 -11.132 -6.534 1.00 95.31 178 GLY A N 1
ATOM 1453 C CA . GLY A 1 178 ? -9.722 -11.395 -7.025 1.00 95.31 178 GLY A CA 1
ATOM 1454 C C . GLY A 1 178 ? -10.398 -10.153 -7.622 1.00 95.31 178 GLY A C 1
ATOM 1455 O O . GLY A 1 178 ? -11.614 -10.002 -7.525 1.00 95.31 178 GLY A O 1
ATOM 1456 N N . ILE A 1 179 ? -9.618 -9.234 -8.200 1.00 93.94 179 ILE A N 1
ATOM 1457 C CA . ILE A 1 179 ? -10.088 -7.956 -8.754 1.00 93.94 179 ILE A CA 1
ATOM 1458 C C . ILE A 1 179 ? -9.738 -7.919 -10.234 1.00 93.94 179 ILE A C 1
ATOM 1460 O O . ILE A 1 179 ? -8.569 -8.012 -10.576 1.00 93.94 179 ILE A O 1
ATOM 1464 N N . ASP A 1 180 ? -10.709 -7.689 -11.117 1.00 96.38 180 ASP A N 1
ATOM 1465 C CA . ASP A 1 180 ? -10.420 -7.553 -12.546 1.00 96.38 180 ASP A CA 1
ATOM 1466 C C . ASP A 1 180 ? -9.656 -6.254 -12.865 1.00 96.38 180 ASP A C 1
ATOM 1468 O O . ASP A 1 180 ? -10.247 -5.211 -13.146 1.00 96.38 180 ASP A O 1
ATOM 1472 N N . LEU A 1 181 ? -8.326 -6.337 -12.833 1.00 97.69 181 LEU A N 1
ATOM 1473 C CA . LEU A 1 181 ? -7.406 -5.265 -13.224 1.00 97.69 181 LEU A CA 1
ATOM 1474 C C . LEU A 1 181 ? -7.010 -5.342 -14.706 1.00 97.69 181 LEU A C 1
ATOM 1476 O O . LEU A 1 181 ? -6.369 -4.432 -15.224 1.00 97.69 181 LEU A O 1
ATOM 1480 N N . VAL A 1 182 ? -7.355 -6.424 -15.407 1.00 97.69 182 VAL A N 1
ATOM 1481 C CA . VAL A 1 182 ? -6.940 -6.628 -16.804 1.00 97.69 182 VAL A CA 1
ATOM 1482 C C . VAL A 1 182 ? -7.894 -5.901 -17.740 1.00 97.69 182 VAL A C 1
ATOM 1484 O O . VAL A 1 182 ? -7.452 -5.180 -18.645 1.00 97.69 182 VAL A O 1
ATOM 1487 N N . SER A 1 183 ? -9.200 -6.039 -17.503 1.00 97.56 183 SER A N 1
ATOM 1488 C CA . SER A 1 183 ? -10.213 -5.300 -18.258 1.00 97.56 183 SER A CA 1
ATOM 1489 C C . SER A 1 183 ? -10.354 -3.869 -17.740 1.00 97.56 183 SER A C 1
ATOM 1491 O O . SER A 1 183 ? -10.583 -2.966 -18.542 1.00 97.56 183 SER A O 1
ATOM 1493 N N . ASN A 1 184 ? -10.114 -3.650 -16.439 1.00 97.12 184 ASN A N 1
ATOM 1494 C CA . ASN A 1 184 ? -10.272 -2.361 -15.759 1.00 97.12 184 ASN A CA 1
ATOM 1495 C C . ASN A 1 184 ? -8.973 -1.884 -15.066 1.00 97.12 184 ASN A C 1
ATOM 1497 O O . ASN A 1 184 ? -8.929 -1.773 -13.839 1.00 97.12 184 ASN A O 1
ATOM 1501 N N . PRO A 1 185 ? -7.897 -1.568 -15.813 1.00 97.44 185 PRO A N 1
ATOM 1502 C CA . PRO A 1 185 ? -6.589 -1.263 -15.225 1.00 97.44 185 PRO A CA 1
ATOM 1503 C C . PRO A 1 185 ? -6.556 0.029 -14.394 1.00 97.44 185 PRO A C 1
ATOM 1505 O O . PRO A 1 185 ? -5.728 0.154 -13.496 1.00 97.44 185 PRO A O 1
ATOM 1508 N N . LEU A 1 186 ? -7.478 0.972 -14.625 1.00 96.69 186 LEU A N 1
ATOM 1509 C CA . LEU A 1 186 ? -7.587 2.196 -13.820 1.00 96.69 186 LEU A CA 1
ATOM 1510 C C . LEU A 1 186 ? -7.913 1.925 -12.346 1.00 96.69 186 LEU A C 1
ATOM 1512 O O . LEU A 1 186 ? -7.521 2.724 -11.498 1.00 96.69 186 LEU A O 1
ATOM 1516 N N . LYS A 1 187 ? -8.527 0.780 -12.017 1.00 96.25 187 LYS A N 1
ATOM 1517 C CA . LYS A 1 187 ? -8.778 0.367 -10.627 1.00 96.25 187 LYS A CA 1
ATOM 1518 C C . LYS A 1 187 ? -7.502 0.303 -9.787 1.00 96.25 187 LYS A C 1
ATOM 1520 O O . LYS A 1 187 ? -7.548 0.526 -8.586 1.00 96.25 187 LYS A O 1
ATOM 1525 N N . ALA A 1 188 ? -6.342 0.075 -10.408 1.00 97.31 188 ALA A N 1
ATOM 1526 C CA . ALA A 1 188 ? -5.054 0.113 -9.715 1.00 97.31 188 ALA A CA 1
AT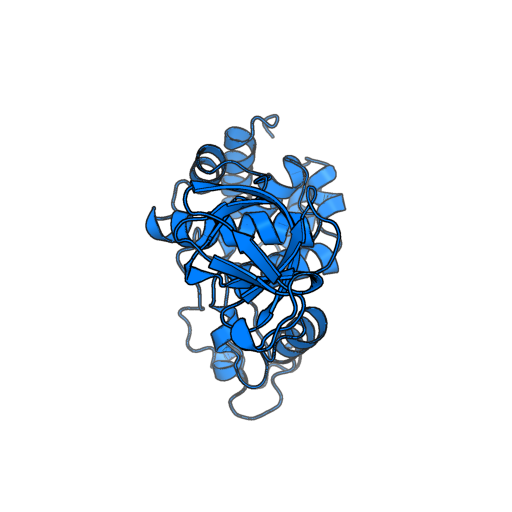OM 1527 C C . ALA A 1 188 ? -4.691 1.507 -9.153 1.00 97.31 188 ALA A C 1
ATOM 1529 O O . ALA A 1 188 ? -3.771 1.604 -8.346 1.00 97.31 188 ALA A O 1
ATOM 1530 N N . THR A 1 189 ? -5.395 2.576 -9.551 1.00 96.12 189 THR A N 1
ATOM 1531 C CA . THR A 1 189 ? -5.248 3.926 -8.972 1.00 96.12 189 THR A CA 1
ATOM 1532 C C . THR A 1 189 ? -6.116 4.157 -7.734 1.00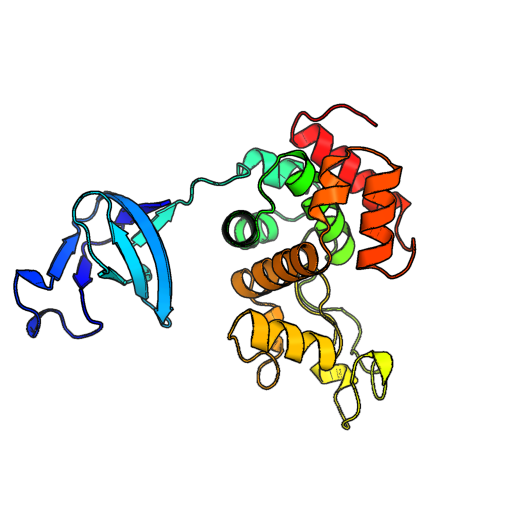 96.12 189 THR A C 1
ATOM 1534 O O . THR A 1 189 ? -5.868 5.106 -6.987 1.00 96.12 189 THR A O 1
ATOM 1537 N N . GLU A 1 190 ? -7.126 3.313 -7.499 1.00 95.62 190 GLU A N 1
ATOM 1538 C CA . GLU A 1 190 ? -8.029 3.463 -6.361 1.00 95.62 190 GLU A CA 1
ATOM 1539 C C . GLU A 1 190 ? -7.256 3.207 -5.061 1.00 95.62 190 GLU A C 1
ATOM 1541 O O . GLU A 1 190 ? -6.558 2.195 -4.975 1.00 95.62 190 GLU A O 1
ATOM 1546 N N . PRO A 1 191 ? -7.368 4.059 -4.025 1.00 94.69 191 PRO A N 1
ATOM 1547 C CA . PRO A 1 191 ? -6.495 3.987 -2.852 1.00 94.69 191 PRO A CA 1
ATOM 1548 C C . PRO A 1 191 ? -6.468 2.618 -2.168 1.00 94.69 191 PRO A C 1
ATOM 1550 O O . PRO A 1 191 ? -5.396 2.105 -1.862 1.00 94.69 191 PRO A O 1
ATOM 1553 N N . ILE A 1 192 ? -7.635 1.990 -1.991 1.00 94.38 192 ILE A N 1
ATOM 1554 C CA . ILE A 1 192 ? -7.760 0.657 -1.381 1.00 94.38 192 ILE A CA 1
ATOM 1555 C C . ILE A 1 192 ? -7.030 -0.395 -2.221 1.00 94.38 192 ILE A C 1
ATOM 1557 O O . ILE A 1 192 ? -6.218 -1.158 -1.701 1.00 94.38 192 ILE A O 1
ATOM 1561 N N . ILE A 1 193 ? -7.279 -0.417 -3.529 1.00 96.12 193 ILE A N 1
ATOM 1562 C CA . ILE A 1 193 ? -6.706 -1.409 -4.442 1.00 96.12 193 ILE A CA 1
ATOM 1563 C C . ILE A 1 193 ? -5.199 -1.179 -4.601 1.00 96.12 193 ILE A C 1
ATOM 1565 O O . ILE A 1 193 ? -4.422 -2.122 -4.496 1.00 96.12 193 ILE A O 1
ATOM 1569 N N . SER A 1 194 ? -4.776 0.073 -4.773 1.00 98.12 194 SER A N 1
ATOM 1570 C CA . SER A 1 194 ? -3.373 0.486 -4.847 1.00 98.12 194 SER A CA 1
ATOM 1571 C C . SER A 1 194 ? -2.580 0.040 -3.614 1.00 98.12 194 SER A C 1
ATOM 1573 O O . SER A 1 194 ? -1.495 -0.528 -3.750 1.00 98.12 194 SER A O 1
ATOM 1575 N N . SER A 1 195 ? -3.117 0.254 -2.409 1.00 98.38 195 SER A N 1
ATOM 1576 C CA . SER A 1 195 ? -2.471 -0.158 -1.156 1.00 98.38 195 SER 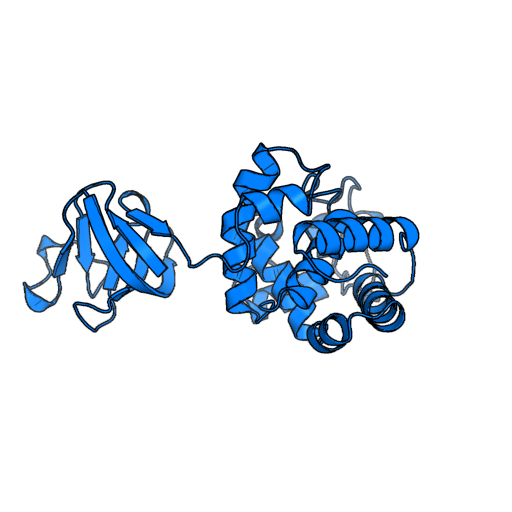A CA 1
ATOM 1577 C C . SER A 1 195 ? -2.329 -1.675 -1.046 1.00 98.38 195 SER A C 1
ATOM 1579 O O . SER A 1 195 ? -1.256 -2.166 -0.685 1.00 98.38 195 SER A O 1
ATOM 1581 N N . ARG A 1 196 ? -3.377 -2.425 -1.418 1.00 98.50 196 ARG A N 1
ATOM 1582 C CA . ARG A 1 196 ? -3.340 -3.896 -1.450 1.00 98.50 196 ARG A CA 1
ATOM 1583 C C . ARG A 1 196 ? -2.336 -4.412 -2.477 1.00 98.50 196 ARG A C 1
ATOM 1585 O O . ARG A 1 196 ? -1.550 -5.289 -2.146 1.00 98.50 196 ARG A O 1
ATOM 1592 N N . ILE A 1 197 ? -2.287 -3.835 -3.682 1.00 98.62 197 ILE A N 1
ATOM 1593 C CA . ILE A 1 197 ? -1.285 -4.179 -4.708 1.00 98.62 197 ILE A CA 1
ATOM 1594 C C . ILE A 1 197 ? 0.134 -3.966 -4.170 1.00 98.62 197 ILE A C 1
ATOM 1596 O O . ILE A 1 197 ? 0.985 -4.839 -4.335 1.00 98.62 197 ILE A O 1
ATOM 1600 N N . ALA A 1 198 ? 0.398 -2.828 -3.523 1.00 98.44 198 ALA A N 1
ATOM 1601 C CA . ALA A 1 198 ? 1.723 -2.512 -3.000 1.00 98.44 198 ALA A CA 1
ATOM 1602 C C . ALA A 1 198 ? 2.163 -3.490 -1.896 1.00 98.44 198 ALA A C 1
ATOM 1604 O O . ALA A 1 198 ? 3.284 -4.002 -1.936 1.00 98.44 198 ALA A O 1
ATOM 1605 N N . CYS A 1 199 ? 1.276 -3.810 -0.951 1.00 98.69 199 CYS A N 1
ATOM 1606 C CA . CYS A 1 199 ? 1.576 -4.763 0.119 1.00 98.69 199 CYS A CA 1
ATOM 1607 C C . CYS A 1 199 ? 1.661 -6.212 -0.389 1.00 98.69 199 CYS A C 1
ATOM 1609 O O . CYS A 1 199 ? 2.567 -6.943 0.007 1.00 98.69 199 CYS A O 1
ATOM 1611 N N . LEU A 1 200 ? 0.817 -6.604 -1.347 1.00 98.44 200 LEU A N 1
ATOM 1612 C CA . LEU A 1 200 ? 0.924 -7.886 -2.044 1.00 98.44 200 LEU A CA 1
ATOM 1613 C C . LEU A 1 200 ? 2.273 -8.015 -2.766 1.00 98.44 200 LEU A C 1
ATOM 1615 O O . LEU A 1 200 ? 2.930 -9.048 -2.666 1.00 98.44 200 LEU A O 1
ATOM 1619 N N . TYR A 1 201 ? 2.712 -6.973 -3.480 1.00 98.19 201 TYR A N 1
ATOM 1620 C CA . TYR A 1 201 ? 4.003 -6.953 -4.180 1.00 98.19 201 TYR A CA 1
ATOM 1621 C C . TYR A 1 201 ? 5.175 -7.140 -3.217 1.00 98.19 201 TYR A C 1
ATOM 1623 O O . TYR A 1 201 ? 6.138 -7.850 -3.529 1.00 98.19 201 TYR A O 1
ATOM 1631 N N . TRP A 1 202 ? 5.078 -6.506 -2.050 1.00 98.50 202 TRP A N 1
ATOM 1632 C CA . TRP A 1 202 ? 6.038 -6.633 -0.966 1.00 98.50 202 TRP A CA 1
ATOM 1633 C C . TRP A 1 202 ? 6.073 -8.053 -0.386 1.00 98.50 202 TRP A C 1
ATOM 1635 O O . TRP A 1 202 ? 7.145 -8.660 -0.291 1.00 98.50 202 TRP A O 1
ATOM 1645 N N . GLN A 1 203 ? 4.906 -8.608 -0.054 1.00 98.12 203 GLN A N 1
ATOM 1646 C CA . GLN A 1 203 ? 4.770 -9.954 0.501 1.00 98.12 203 GLN A CA 1
ATOM 1647 C C . GLN A 1 203 ? 5.255 -11.019 -0.491 1.00 98.12 203 GLN A C 1
ATOM 1649 O O . GLN A 1 203 ? 6.055 -11.880 -0.129 1.00 98.12 203 GLN A O 1
ATOM 1654 N N . SER A 1 204 ? 4.870 -10.920 -1.768 1.00 97.31 204 SER A N 1
ATOM 1655 C CA . SER A 1 204 ? 5.215 -11.909 -2.799 1.00 97.31 204 SER A CA 1
ATOM 1656 C C . SER A 1 204 ? 6.716 -12.003 -3.091 1.00 97.31 204 SER A C 1
ATOM 1658 O O . SER A 1 204 ? 7.169 -12.955 -3.721 1.00 97.31 204 SER A O 1
ATOM 1660 N N . ARG A 1 205 ? 7.500 -11.005 -2.667 1.00 96.94 205 ARG A N 1
ATOM 1661 C CA . ARG A 1 205 ? 8.969 -10.968 -2.779 1.00 96.94 205 ARG A CA 1
ATOM 1662 C C . ARG A 1 205 ? 9.671 -11.263 -1.457 1.00 96.94 205 ARG A C 1
ATOM 1664 O O . ARG A 1 205 ? 10.898 -11.154 -1.388 1.00 96.94 205 ARG A O 1
ATOM 1671 N N . ASN A 1 206 ? 8.904 -11.632 -0.431 1.00 97.38 206 ASN A N 1
ATOM 1672 C CA . ASN A 1 206 ? 9.371 -11.903 0.920 1.00 97.38 206 ASN A CA 1
ATOM 1673 C C . ASN A 1 206 ? 10.250 -10.757 1.452 1.00 97.38 206 ASN A C 1
ATOM 1675 O O . ASN A 1 206 ? 11.371 -10.973 1.914 1.00 97.38 206 ASN A O 1
ATOM 1679 N N . LEU A 1 207 ? 9.787 -9.510 1.297 1.00 98.62 207 LEU A N 1
ATOM 1680 C CA . LEU A 1 207 ? 10.588 -8.332 1.646 1.00 98.62 207 LEU A CA 1
ATOM 1681 C C . LEU A 1 207 ? 10.646 -8.063 3.156 1.00 98.62 207 LEU A C 1
ATOM 1683 O O . LEU A 1 207 ? 11.613 -7.455 3.618 1.00 98.62 207 LEU A O 1
ATOM 1687 N N . ASN A 1 208 ? 9.693 -8.600 3.927 1.00 98.31 208 ASN A N 1
ATOM 1688 C CA . ASN A 1 208 ? 9.688 -8.543 5.392 1.00 98.31 208 ASN A CA 1
ATOM 1689 C C . ASN A 1 208 ? 11.025 -8.992 5.990 1.00 98.31 208 ASN A C 1
ATOM 1691 O O . ASN A 1 208 ? 11.623 -8.242 6.753 1.00 98.31 208 ASN A O 1
ATOM 1695 N N . ARG A 1 209 ? 11.573 -10.131 5.540 1.00 97.81 209 ARG A N 1
ATOM 1696 C CA . ARG A 1 209 ? 12.832 -10.680 6.075 1.00 97.81 209 ARG A CA 1
ATOM 1697 C C . ARG A 1 209 ? 14.038 -9.746 5.953 1.00 97.81 209 ARG A C 1
ATOM 1699 O O . ARG A 1 209 ? 15.027 -9.930 6.649 1.00 97.81 209 ARG A O 1
ATOM 1706 N N . TYR A 1 210 ? 14.005 -8.810 5.004 1.00 98.50 210 TYR A N 1
ATOM 1707 C CA . TYR A 1 210 ? 15.068 -7.827 4.810 1.00 98.50 210 TYR A CA 1
ATOM 1708 C C . TYR A 1 210 ? 14.831 -6.570 5.638 1.00 98.50 210 TYR A C 1
ATOM 1710 O O . TYR A 1 210 ? 15.791 -5.961 6.102 1.00 98.50 210 TYR A O 1
ATOM 1718 N N . ALA A 1 211 ? 13.568 -6.186 5.828 1.00 98.12 211 ALA A N 1
ATOM 1719 C CA . ALA A 1 211 ? 13.209 -5.088 6.713 1.00 98.12 211 ALA A CA 1
ATOM 1720 C C . ALA A 1 211 ? 13.489 -5.450 8.178 1.00 98.12 211 ALA A C 1
ATOM 1722 O O . ALA A 1 211 ? 14.021 -4.623 8.914 1.00 98.12 211 ALA A O 1
ATOM 1723 N N . ASP A 1 212 ? 13.229 -6.704 8.554 1.00 95.56 212 ASP A N 1
ATOM 1724 C CA . ASP A 1 212 ? 13.461 -7.246 9.897 1.00 95.56 212 ASP A CA 1
ATOM 1725 C C . ASP A 1 212 ? 14.945 -7.246 10.303 1.00 95.56 212 ASP A C 1
ATOM 1727 O O . ASP A 1 212 ? 15.256 -7.284 11.485 1.00 95.56 212 ASP A O 1
ATOM 1731 N N . GLN A 1 213 ? 15.872 -7.166 9.342 1.00 97.12 213 GLN A N 1
ATOM 1732 C CA . GLN A 1 213 ? 17.307 -7.064 9.634 1.00 97.12 213 GLN A CA 1
ATOM 1733 C C . GLN A 1 213 ? 17.705 -5.683 10.153 1.00 97.12 213 GLN A C 1
ATOM 1735 O O . GLN A 1 213 ? 18.753 -5.554 10.773 1.00 97.12 213 GLN A O 1
ATOM 1740 N N . GLU A 1 214 ? 16.932 -4.641 9.832 1.00 94.88 214 GLU A N 1
ATOM 1741 C CA . GLU A 1 214 ? 17.222 -3.255 10.221 1.00 94.88 214 GLU A CA 1
ATOM 1742 C C . GLU A 1 214 ? 18.622 -2.742 9.831 1.00 94.88 214 GLU A C 1
ATOM 1744 O O . GLU A 1 214 ? 19.166 -1.835 10.456 1.00 94.88 214 GLU A O 1
ATOM 1749 N N . THR A 1 215 ? 19.200 -3.281 8.755 1.00 97.62 215 THR A N 1
ATOM 1750 C CA . THR A 1 215 ? 20.529 -2.893 8.263 1.00 97.62 215 THR A CA 1
ATOM 1751 C C . THR A 1 215 ? 20.471 -2.202 6.903 1.00 97.62 215 THR A C 1
ATOM 1753 O O . THR A 1 215 ? 19.551 -2.411 6.106 1.00 97.62 215 THR A O 1
ATOM 1756 N N . ILE A 1 216 ? 21.512 -1.425 6.583 1.00 97.81 216 ILE A N 1
ATOM 1757 C CA . ILE A 1 216 ? 21.708 -0.847 5.242 1.00 97.81 216 ILE A CA 1
ATOM 1758 C C . ILE A 1 216 ? 21.708 -1.942 4.166 1.00 97.81 216 ILE A C 1
ATOM 1760 O O . ILE A 1 216 ? 21.113 -1.758 3.104 1.00 97.81 216 ILE A O 1
ATOM 1764 N N . ALA A 1 217 ? 22.328 -3.094 4.441 1.00 98.00 217 ALA A N 1
ATOM 1765 C CA . ALA A 1 217 ? 22.359 -4.226 3.519 1.00 98.00 217 ALA A CA 1
ATOM 1766 C C . ALA A 1 217 ? 20.951 -4.786 3.248 1.00 98.00 217 ALA A C 1
ATOM 1768 O O . ALA A 1 217 ? 20.595 -5.005 2.086 1.00 98.00 217 ALA A O 1
ATOM 1769 N N . GLY A 1 218 ? 20.127 -4.939 4.290 1.00 98.19 218 GLY A N 1
ATOM 1770 C CA . GLY A 1 218 ? 18.727 -5.349 4.169 1.00 98.19 218 GLY A CA 1
ATOM 1771 C C . GLY A 1 218 ? 17.908 -4.361 3.333 1.00 98.19 218 GLY A C 1
ATOM 1772 O O . GLY A 1 218 ? 17.271 -4.741 2.348 1.00 98.19 218 GLY A O 1
ATOM 1773 N N . PHE A 1 219 ? 18.001 -3.063 3.629 1.00 98.31 219 PHE A N 1
ATOM 1774 C CA . PHE A 1 219 ? 17.274 -2.040 2.869 1.00 98.31 219 PHE A CA 1
ATOM 1775 C C . PHE A 1 219 ? 17.749 -1.911 1.410 1.00 98.31 219 PHE A C 1
ATOM 1777 O O . PHE A 1 219 ? 16.954 -1.699 0.484 1.00 98.31 219 PHE A O 1
ATOM 1784 N N . ARG A 1 220 ? 19.044 -2.126 1.164 1.00 97.75 220 ARG A N 1
ATOM 1785 C CA . ARG A 1 220 ? 19.615 -2.231 -0.184 1.00 97.75 220 ARG A CA 1
ATOM 1786 C C . ARG A 1 220 ? 19.064 -3.452 -0.929 1.00 97.75 220 ARG A C 1
ATOM 1788 O O . ARG A 1 220 ? 18.746 -3.350 -2.115 1.00 97.75 220 ARG A O 1
ATOM 1795 N N . ALA A 1 221 ? 18.889 -4.586 -0.250 1.00 98.19 221 ALA A N 1
ATOM 1796 C CA . ALA A 1 221 ? 18.280 -5.784 -0.825 1.00 98.19 221 ALA A CA 1
ATOM 1797 C C . ALA A 1 221 ? 16.793 -5.593 -1.180 1.00 98.19 221 ALA A C 1
ATOM 1799 O O . ALA A 1 221 ? 16.356 -6.134 -2.201 1.00 98.19 221 ALA A O 1
ATOM 1800 N N . ILE A 1 222 ? 16.048 -4.811 -0.388 1.00 98.38 222 ILE A N 1
ATOM 1801 C CA . ILE A 1 222 ? 14.669 -4.385 -0.694 1.00 98.38 222 ILE A CA 1
ATOM 1802 C C . ILE A 1 222 ? 14.654 -3.537 -1.966 1.00 98.38 222 ILE A C 1
ATOM 1804 O O . ILE A 1 222 ? 13.965 -3.878 -2.925 1.00 98.38 222 ILE A O 1
ATOM 1808 N N . THR A 1 223 ? 15.473 -2.482 -2.011 1.00 97.38 223 THR A N 1
ATOM 1809 C CA . THR A 1 223 ? 15.531 -1.548 -3.148 1.00 97.38 223 THR A CA 1
ATOM 1810 C C . THR A 1 223 ? 15.811 -2.271 -4.466 1.00 97.38 223 THR A C 1
ATOM 1812 O O . THR A 1 223 ? 15.081 -2.090 -5.440 1.00 97.38 223 THR A O 1
ATOM 1815 N N . ARG A 1 224 ? 16.806 -3.169 -4.481 1.00 96.75 224 ARG A N 1
ATOM 1816 C CA . ARG A 1 224 ? 17.144 -3.954 -5.678 1.00 96.75 224 ARG A CA 1
ATOM 1817 C C . ARG A 1 224 ? 15.993 -4.838 -6.155 1.00 96.75 224 ARG A C 1
ATOM 1819 O O . ARG A 1 224 ? 15.862 -5.050 -7.351 1.00 96.75 224 ARG A O 1
ATOM 1826 N N . ARG A 1 225 ? 15.169 -5.372 -5.252 1.00 95.94 225 ARG A N 1
ATOM 1827 C CA . ARG A 1 225 ? 14.030 -6.238 -5.610 1.00 95.94 225 ARG A CA 1
ATOM 1828 C C . ARG A 1 225 ? 12.816 -5.465 -6.102 1.00 95.94 225 ARG A C 1
ATOM 1830 O O . ARG A 1 225 ? 12.032 -6.016 -6.868 1.00 95.94 225 ARG A O 1
ATOM 1837 N N . ILE A 1 226 ? 12.656 -4.224 -5.652 1.00 93.44 226 ILE A N 1
ATOM 1838 C CA . ILE A 1 226 ? 11.578 -3.349 -6.114 1.00 93.44 226 ILE A CA 1
ATOM 1839 C C . ILE A 1 226 ? 11.922 -2.777 -7.491 1.00 93.44 226 ILE A C 1
ATOM 1841 O O . ILE A 1 226 ? 11.118 -2.915 -8.404 1.00 93.44 226 ILE A O 1
ATOM 1845 N N . ASN A 1 227 ? 13.128 -2.230 -7.662 1.00 90.31 227 ASN A N 1
ATOM 1846 C CA . ASN A 1 227 ? 13.523 -1.487 -8.866 1.00 90.31 227 ASN A CA 1
ATOM 1847 C C . ASN A 1 227 ? 14.341 -2.330 -9.875 1.00 90.31 227 ASN A C 1
ATOM 1849 O O . ASN A 1 227 ? 14.658 -1.893 -10.972 1.00 90.31 227 ASN A O 1
ATOM 1853 N N . GLY A 1 228 ? 14.777 -3.538 -9.511 1.00 88.06 228 GLY A N 1
ATOM 1854 C CA . GLY A 1 228 ? 15.745 -4.300 -10.318 1.00 88.06 228 GLY A CA 1
ATOM 1855 C C . GLY A 1 228 ? 17.177 -3.740 -10.265 1.00 88.06 228 GLY A C 1
ATOM 1856 O O . GLY A 1 228 ? 18.084 -4.303 -10.872 1.00 88.06 228 GLY A O 1
ATOM 1857 N N . GLY A 1 229 ? 17.409 -2.669 -9.497 1.00 92.81 229 GLY A N 1
ATOM 1858 C CA . GLY A 1 229 ? 18.686 -1.966 -9.380 1.00 92.81 229 GLY A CA 1
ATOM 1859 C C . GLY A 1 229 ? 18.700 -0.970 -8.217 1.00 92.81 229 GLY A C 1
ATOM 1860 O O . GLY A 1 229 ? 17.927 -1.099 -7.270 1.00 92.81 229 GLY A O 1
ATOM 1861 N N . TYR A 1 230 ? 19.586 0.027 -8.277 1.00 93.75 230 TYR A N 1
ATOM 1862 C CA . TYR A 1 230 ? 19.778 1.022 -7.207 1.00 93.75 230 TYR A CA 1
ATOM 1863 C C . TYR A 1 230 ? 19.405 2.448 -7.621 1.00 93.75 230 TYR A C 1
ATOM 1865 O O . TYR A 1 230 ? 19.799 3.412 -6.963 1.00 93.75 230 TYR A O 1
ATOM 1873 N N . ASN A 1 231 ? 18.630 2.592 -8.696 1.00 91.62 231 ASN A N 1
ATOM 1874 C CA . ASN A 1 231 ? 18.134 3.893 -9.124 1.00 91.62 231 ASN A CA 1
ATOM 1875 C C . ASN A 1 231 ? 17.305 4.524 -7.989 1.00 91.62 231 ASN A C 1
ATOM 1877 O O . ASN A 1 231 ? 16.451 3.878 -7.370 1.00 91.62 231 ASN A O 1
ATOM 1881 N N . GLY A 1 232 ? 17.621 5.778 -7.664 1.00 95.00 232 GLY A N 1
ATOM 1882 C CA . GLY A 1 232 ? 16.992 6.489 -6.551 1.00 95.00 232 GLY A CA 1
ATOM 1883 C C . GLY A 1 232 ? 17.448 6.056 -5.152 1.00 95.00 232 GLY A C 1
ATOM 1884 O O . GLY A 1 232 ? 16.803 6.426 -4.176 1.00 95.00 232 GLY A O 1
ATOM 1885 N N . TRP A 1 233 ? 18.542 5.292 -5.014 1.00 96.94 233 TRP A N 1
ATOM 1886 C CA . TRP A 1 233 ? 19.021 4.793 -3.715 1.00 96.94 233 TRP A CA 1
ATOM 1887 C C . TRP A 1 233 ? 19.161 5.882 -2.644 1.00 96.94 233 TRP A C 1
ATOM 1889 O O . TRP A 1 233 ? 18.655 5.709 -1.536 1.00 96.94 233 TRP A O 1
ATOM 1899 N N . THR A 1 234 ? 19.808 7.004 -2.970 1.00 97.69 234 THR A N 1
ATOM 1900 C CA . THR A 1 234 ? 20.022 8.113 -2.026 1.00 97.69 234 THR A CA 1
ATOM 1901 C C . THR A 1 234 ? 18.703 8.656 -1.480 1.00 97.69 234 THR A C 1
ATOM 1903 O O . THR A 1 234 ? 18.578 8.904 -0.281 1.00 97.69 234 THR A O 1
ATOM 1906 N N . ASP A 1 235 ? 17.698 8.783 -2.344 1.00 98.06 235 ASP A N 1
ATOM 1907 C CA . ASP A 1 235 ? 16.380 9.287 -1.974 1.00 98.06 235 ASP A CA 1
ATOM 1908 C C . ASP A 1 235 ? 15.588 8.266 -1.136 1.00 98.06 235 ASP A C 1
ATOM 1910 O O . ASP A 1 235 ? 15.074 8.595 -0.067 1.00 98.06 235 ASP A O 1
ATOM 1914 N N . ARG A 1 236 ? 15.605 6.985 -1.525 1.00 98.31 236 ARG A N 1
ATOM 1915 C CA . ARG A 1 236 ? 15.005 5.893 -0.733 1.00 98.31 236 ARG A CA 1
ATOM 1916 C C . ARG A 1 236 ? 15.621 5.800 0.663 1.00 98.31 236 ARG A C 1
ATOM 1918 O O . ARG A 1 236 ? 14.899 5.640 1.645 1.00 98.31 236 ARG A O 1
ATOM 1925 N N . LEU A 1 237 ? 16.948 5.918 0.767 1.00 98.38 237 LEU A N 1
ATOM 1926 C CA . LEU A 1 237 ? 17.661 5.890 2.046 1.00 98.38 237 LEU A CA 1
ATOM 1927 C C . LEU A 1 237 ? 17.297 7.098 2.919 1.00 98.38 237 LEU A C 1
ATOM 1929 O O . LEU A 1 237 ? 17.090 6.946 4.124 1.00 98.38 237 LEU A O 1
ATOM 1933 N N . LYS A 1 238 ? 17.166 8.287 2.320 1.00 98.38 238 LYS A N 1
ATOM 1934 C CA . LYS A 1 238 ? 16.674 9.487 3.008 1.00 98.38 238 LYS A CA 1
ATOM 1935 C C . LYS A 1 238 ? 15.270 9.259 3.574 1.00 98.38 238 LYS A C 1
ATOM 1937 O O . LYS A 1 238 ? 15.052 9.499 4.761 1.00 98.38 238 LYS A O 1
ATOM 1942 N N . HIS A 1 239 ? 14.343 8.752 2.765 1.00 98.56 239 HIS A N 1
ATOM 1943 C CA . HIS A 1 239 ? 12.989 8.429 3.211 1.00 98.56 239 HIS A CA 1
ATOM 1944 C C . HIS A 1 239 ? 12.963 7.372 4.317 1.00 98.56 239 HIS A C 1
ATOM 1946 O O . HIS A 1 239 ? 12.195 7.496 5.270 1.00 98.56 239 HIS A O 1
ATOM 1952 N N . TRP A 1 240 ? 13.846 6.376 4.251 1.00 98.50 240 TRP A N 1
ATOM 1953 C CA . TRP A 1 240 ? 13.938 5.362 5.295 1.00 98.50 240 TRP A CA 1
ATOM 1954 C C . TRP A 1 240 ? 14.430 5.929 6.620 1.00 98.50 240 TRP A C 1
ATOM 1956 O O . TRP A 1 240 ? 13.834 5.651 7.657 1.00 98.50 240 TRP A O 1
ATOM 1966 N N . ARG A 1 241 ? 15.447 6.798 6.603 1.00 98.50 241 ARG A N 1
ATOM 1967 C CA . ARG A 1 241 ? 15.906 7.508 7.808 1.00 98.50 241 ARG A CA 1
ATOM 1968 C C . ARG A 1 241 ? 14.801 8.363 8.432 1.00 98.50 241 ARG A C 1
ATOM 1970 O O . ARG A 1 241 ? 14.646 8.351 9.651 1.00 98.50 241 ARG A O 1
ATOM 1977 N N . ILE A 1 242 ? 14.009 9.055 7.610 1.00 98.38 242 ILE A N 1
ATOM 1978 C CA . ILE A 1 242 ? 12.844 9.830 8.067 1.00 98.38 242 ILE A CA 1
ATOM 1979 C C . ILE A 1 242 ? 11.816 8.913 8.741 1.00 98.38 242 ILE A C 1
ATOM 1981 O O . ILE A 1 242 ? 11.435 9.168 9.882 1.00 98.38 242 ILE A O 1
ATOM 1985 N N . ALA A 1 243 ? 11.409 7.831 8.071 1.00 97.94 243 ALA A N 1
ATOM 1986 C CA . ALA A 1 243 ? 10.416 6.902 8.600 1.00 97.94 243 ALA A CA 1
ATOM 1987 C C . ALA A 1 243 ? 10.892 6.224 9.895 1.00 97.94 243 ALA A C 1
ATOM 1989 O O . ALA A 1 243 ? 10.138 6.135 10.859 1.00 97.94 243 ALA A O 1
ATOM 1990 N N . ARG A 1 244 ? 12.169 5.822 9.967 1.00 96.62 244 ARG A N 1
ATOM 1991 C CA . ARG A 1 244 ? 12.769 5.267 11.189 1.00 96.62 244 ARG A CA 1
ATOM 1992 C C . ARG A 1 244 ? 12.711 6.245 12.355 1.00 96.62 244 ARG A C 1
ATOM 1994 O O . ARG A 1 244 ? 12.279 5.856 13.434 1.00 96.62 244 ARG A O 1
ATOM 2001 N N . LYS A 1 245 ? 13.080 7.513 12.135 1.00 94.94 245 LYS A N 1
ATOM 2002 C CA . LYS A 1 245 ? 12.999 8.557 13.168 1.00 94.94 245 LYS A CA 1
ATOM 2003 C C . LYS A 1 245 ? 11.555 8.795 13.619 1.00 94.94 245 LYS A C 1
ATOM 2005 O O . LYS A 1 245 ? 11.303 8.875 14.816 1.00 94.94 245 LYS A O 1
ATOM 2010 N N . ALA A 1 246 ? 10.618 8.887 12.676 1.00 94.06 246 ALA A N 1
ATOM 2011 C CA . ALA A 1 246 ? 9.194 9.086 12.956 1.00 94.06 246 ALA A CA 1
ATOM 2012 C C . ALA A 1 246 ? 8.562 7.931 13.753 1.00 94.06 246 ALA A C 1
ATOM 2014 O O . ALA A 1 246 ? 7.548 8.131 14.417 1.00 94.06 246 ALA A O 1
ATOM 2015 N N . LEU A 1 247 ? 9.168 6.746 13.681 1.00 89.19 247 LEU A N 1
ATOM 2016 C CA . LEU A 1 247 ? 8.728 5.523 14.342 1.00 89.19 247 LEU A CA 1
ATOM 2017 C C . LEU A 1 247 ? 9.650 5.078 15.488 1.00 89.19 247 LEU A C 1
ATOM 2019 O O . LEU A 1 247 ? 9.563 3.938 15.936 1.00 89.19 247 LEU A O 1
ATOM 2023 N N . PHE A 1 248 ? 10.521 5.971 15.966 1.00 86.25 248 PHE A N 1
ATOM 2024 C CA . PHE A 1 248 ? 11.413 5.748 17.112 1.00 86.25 248 PHE A CA 1
ATOM 2025 C C . PHE A 1 248 ? 12.371 4.551 16.974 1.00 86.25 248 PHE A C 1
ATOM 2027 O O . PHE A 1 248 ? 12.820 3.982 17.968 1.00 86.25 248 PHE A O 1
ATOM 2034 N N . LEU A 1 249 ? 12.729 4.180 15.745 1.00 76.25 249 LEU A N 1
ATOM 2035 C CA . LEU A 1 249 ? 13.769 3.189 15.484 1.00 76.25 249 LEU A CA 1
ATOM 2036 C C . LEU A 1 249 ? 15.163 3.822 15.596 1.00 76.25 249 LEU A C 1
ATOM 2038 O O . LEU A 1 249 ? 15.353 5.007 15.313 1.00 76.25 249 LEU A O 1
ATOM 2042 N N . LYS A 1 250 ? 16.167 3.008 15.951 1.00 77.62 250 LYS A N 1
ATOM 2043 C CA . LYS A 1 250 ? 17.570 3.450 16.042 1.00 77.62 250 LYS A CA 1
ATOM 2044 C C . LYS A 1 250 ? 18.062 4.034 14.711 1.00 77.62 250 LYS A C 1
ATOM 2046 O O . LYS A 1 250 ? 17.702 3.539 13.637 1.00 77.62 250 LYS A O 1
ATOM 2051 N N . SER A 1 251 ? 18.900 5.063 14.782 1.00 80.50 251 SER A N 1
ATOM 2052 C CA . SER A 1 251 ? 19.557 5.651 13.611 1.00 80.50 251 SER A CA 1
ATOM 2053 C C . SER A 1 251 ? 20.506 4.662 12.927 1.00 80.50 251 SER A C 1
ATOM 2055 O O . SER A 1 251 ? 21.021 3.753 13.576 1.00 80.50 251 SER A O 1
ATOM 2057 N N . ILE A 1 252 ? 20.739 4.876 11.628 1.00 76.50 252 ILE A N 1
ATOM 2058 C CA . ILE A 1 252 ? 21.616 4.066 10.768 1.00 76.50 252 ILE A CA 1
ATOM 2059 C C . ILE A 1 252 ? 22.457 4.945 9.846 1.00 76.50 252 ILE A C 1
ATOM 2061 O O . ILE A 1 252 ? 21.907 5.929 9.276 1.00 76.50 252 ILE A O 1
#

Radius of gyration: 20.21 Å; chains: 1; bounding box: 61×32×51 Å

Sequence (252 aa):
MKLIIKDSTIAKTRRVDSSVLTFREKRNLPRGAEFECKLIAEGGANHWLVEFQEFPGKWFVYKPHVKAIFDNLITYKHFRACLPYARSEDIDLFFDPLNRAFQEFDVNTVSRLAAFIAQVAHESGSLKWKEEIASGAAYERRRDLGNIYRGDGRRFKGRGVIQLTGRSNYQWASRALGIDLVSNPLKATEPIISSRIACLYWQSRNLNRYADQETIAGFRAITRRINGGYNGWTDRLKHWRIARKALFLKSI